Protein AF-0000000066528438 (afdb_homodimer)

InterPro domains:
  IPR007138 Antibiotic biosynthesis monooxygenase domain [PF03992] (1-74)
  IPR007138 Antibiotic biosynthesis monooxygenase domain [PS51725] (2-91)
  IPR011008 Dimeric alpha-beta barrel [SSF54909] (1-89)
  IPR050744 AI-2 Signaling Cycle Isomerase LsrG [PTHR33336] (1-90)

Foldseek 3Di:
DKKKKKKFQFDPPCLVQQCVLVVQLQVCLCVPQPFKPHWDKDADPPDRRIIMIITGGNDPVSVVVSCVDPSNVVSCVRNVVGTPDMDMDMDDDPDDDDDD/DKKKKKKFQFDPPCLVQQCVLVVQLQVCLCVPQPFKPHWDKDADPPDRRIIMIITGGNDPVSVVVSCVDPSNVVSCVRNVVGTPDMDMDMDDDPDDDDDD

Sequence (200 aa):
MYCIFIKARLRPGCAEAFIDAIQVNAAASVSTEPGCLVFDVSRDRQDPDLVYLYEVYRDDAAYEAHTRTAHFRDSRPLVEPLILEQEVFESDALALNPLRMYCIFIKARLRPGCAEAFIDAIQVNAAASVSTEPGCLVFDVSRDRQDPDLVYLYEVYRDDAAYEAHTRTAHFRDSRPLVEPLILEQEVFESDALALNPLR

Secondary structure (DSSP, 8-state):
-EEEEEEEEEPTT-HHHHHHHHHHHHHHHHHH-TTEEEEEEEEESS-TTEEEEEEEESSHHHHHHHTTSHHHHHHHHHHGGGEEEEEEEEEEEEE--B--/-EEEEEEEEEPTT-HHHHHHHHHHHHHHHHHH-TTEEEEEEEEESS-TTEEEEEEEESSHHHHHHHTTSHHHHHHHHHHGGGEEEEEEEEEEEEE--B--

Radius of gyration: 16.61 Å; Cα contacts (8 Å, |Δi|>4): 435; chains: 2; bounding box: 32×43×37 Å

pLDDT: mean 98.19, std 3.37, range [66.25, 99.0]

Nearest PDB structures (foldseek):
  1x7v-assembly3_C  TM=9.241E-01  e=7.174E-10  Pseudomonas aeruginosa
  8ecp-assembly1_B  TM=9.109E-01  e=1.010E-08  Pseudomonas aeruginosa
  8ecx-assembly1_B  TM=9.105E-01  e=1.152E-08  Pseudomonas aeruginosa
  3f44-assembly1_A  TM=9.663E-01  e=2.721E-08  Lactobacillus acidophilus NCFM
  3kkf-assembly1_A  TM=9.203E-01  e=1.713E-08  Bacteroides thetaiotaomicron

Structure (mmCIF, N/CA/C/O backbone):
data_AF-0000000066528438-model_v1
#
loop_
_entity.id
_entity.type
_entity.pdbx_description
1 polymer 'ABM domain-containing protein'
#
loop_
_atom_site.group_PDB
_atom_site.id
_atom_site.type_symbol
_atom_site.label_atom_id
_atom_site.label_alt_id
_atom_site.label_comp_id
_atom_site.label_asym_id
_atom_site.label_entity_id
_atom_site.label_seq_id
_atom_site.pdbx_PDB_ins_code
_atom_site.Cartn_x
_atom_site.Cartn_y
_atom_site.Cartn_z
_atom_site.occupancy
_atom_site.B_iso_or_equiv
_atom_site.auth_seq_id
_atom_site.auth_comp_id
_atom_site.auth_asym_id
_atom_site.auth_atom_id
_atom_site.pdbx_PDB_model_num
ATOM 1 N N . MET A 1 1 ? 8.445 5.602 -9.984 1 97.94 1 MET A N 1
ATOM 2 C CA . MET A 1 1 ? 8.266 4.184 -9.672 1 97.94 1 MET A CA 1
ATOM 3 C C . MET A 1 1 ? 6.805 3.781 -9.805 1 97.94 1 MET A C 1
ATOM 5 O O . MET A 1 1 ? 5.91 4.617 -9.664 1 97.94 1 MET A O 1
ATOM 9 N N . TYR A 1 2 ? 6.594 2.572 -10.172 1 98.88 2 TYR A N 1
ATOM 10 C CA . TYR A 1 2 ? 5.266 2.023 -10.422 1 98.88 2 TYR A CA 1
ATOM 11 C C . TYR A 1 2 ? 4.734 1.302 -9.188 1 98.88 2 TYR A C 1
ATOM 13 O O . TYR A 1 2 ? 5.32 0.315 -8.742 1 98.88 2 TYR A O 1
ATOM 21 N N . CYS A 1 3 ? 3.619 1.813 -8.586 1 98.88 3 CYS A N 1
ATOM 22 C CA . CYS A 1 3 ? 3.004 1.238 -7.395 1 98.88 3 CYS A CA 1
ATOM 23 C C . CYS A 1 3 ? 1.665 0.591 -7.73 1 98.88 3 CYS A C 1
ATOM 25 O O . CYS A 1 3 ? 0.883 1.141 -8.508 1 98.88 3 CYS A O 1
ATOM 27 N N . ILE A 1 4 ? 1.422 -0.596 -7.129 1 98.88 4 ILE A N 1
ATOM 28 C CA . ILE A 1 4 ? 0.167 -1.314 -7.32 1 98.88 4 ILE A CA 1
ATOM 29 C C . ILE A 1 4 ? -0.427 -1.684 -5.961 1 98.88 4 ILE A C 1
ATOM 31 O O . ILE A 1 4 ? 0.283 -2.17 -5.078 1 98.88 4 ILE A O 1
ATOM 35 N N . PHE A 1 5 ? -1.671 -1.364 -5.754 1 98.94 5 PHE A N 1
ATOM 36 C CA . PHE A 1 5 ? -2.459 -1.899 -4.648 1 98.94 5 PHE A CA 1
ATOM 37 C C . PHE A 1 5 ? -3.574 -2.799 -5.168 1 98.94 5 PHE A C 1
ATOM 39 O O . PHE A 1 5 ? -4.309 -2.424 -6.086 1 98.94 5 PHE A O 1
ATOM 46 N N . ILE A 1 6 ? -3.67 -4.02 -4.652 1 98.94 6 ILE A N 1
ATOM 47 C CA . ILE A 1 6 ? -4.688 -4.984 -5.047 1 98.94 6 ILE A CA 1
ATOM 48 C C . ILE A 1 6 ? -5.578 -5.312 -3.85 1 98.94 6 ILE A C 1
ATOM 50 O O . ILE A 1 6 ? -5.082 -5.617 -2.764 1 98.94 6 ILE A O 1
ATOM 54 N N . LYS A 1 7 ? -6.809 -5.164 -4.035 1 98.94 7 LYS A N 1
ATOM 55 C CA . LYS A 1 7 ? -7.832 -5.645 -3.113 1 98.94 7 LYS A CA 1
ATOM 56 C C . LYS A 1 7 ? -8.5 -6.906 -3.648 1 98.94 7 LYS A C 1
ATOM 58 O O . LYS A 1 7 ? -9.227 -6.859 -4.645 1 98.94 7 LYS A O 1
ATOM 63 N N . ALA A 1 8 ? -8.258 -8.008 -3.004 1 98.94 8 ALA A N 1
ATOM 64 C CA . ALA A 1 8 ? -8.789 -9.297 -3.465 1 98.94 8 ALA A C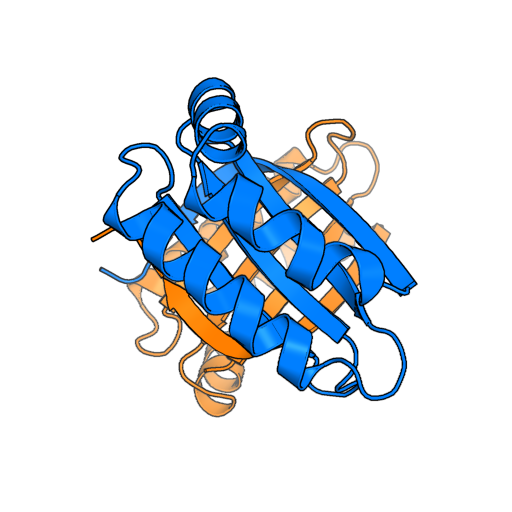A 1
ATOM 65 C C . ALA A 1 8 ? -9.828 -9.836 -2.496 1 98.94 8 ALA A C 1
ATOM 67 O O . ALA A 1 8 ? -9.523 -10.133 -1.34 1 98.94 8 ALA A O 1
ATOM 68 N N . ARG A 1 9 ? -11.047 -9.914 -2.959 1 98.88 9 ARG A N 1
ATOM 69 C CA . ARG A 1 9 ? -12.078 -10.641 -2.23 1 98.88 9 ARG A CA 1
ATOM 70 C C . ARG A 1 9 ? -12.039 -12.125 -2.57 1 98.88 9 ARG A C 1
ATOM 72 O O . ARG A 1 9 ? -12.211 -12.508 -3.73 1 98.88 9 ARG A O 1
ATOM 79 N N . LEU A 1 10 ? -11.883 -12.922 -1.573 1 98.94 10 LEU A N 1
ATOM 80 C CA . LEU A 1 10 ? -11.688 -14.352 -1.778 1 98.94 10 LEU A CA 1
ATOM 81 C C . LEU A 1 10 ? -12.992 -15.109 -1.6 1 98.94 10 LEU A C 1
ATOM 83 O O . LEU A 1 10 ? -13.906 -14.633 -0.917 1 98.94 10 LEU A O 1
ATOM 87 N N . ARG A 1 11 ? -13.062 -16.234 -2.291 1 98.69 11 ARG A N 1
ATOM 88 C CA . ARG A 1 11 ? -14.188 -17.141 -2.084 1 98.69 11 ARG A CA 1
ATOM 89 C C . ARG A 1 11 ? -14.25 -17.609 -0.637 1 98.69 11 ARG A C 1
ATOM 91 O O . ARG A 1 11 ? -13.211 -17.797 0.005 1 98.69 11 ARG A O 1
ATOM 98 N N . PRO A 1 12 ? -15.523 -17.797 -0.192 1 97.5 12 PRO A N 1
ATOM 99 C CA . PRO A 1 12 ? -15.641 -18.281 1.186 1 97.5 12 PRO A CA 1
ATOM 100 C C . PRO A 1 12 ? -14.797 -19.531 1.443 1 97.5 12 PRO A C 1
ATOM 102 O O . PRO A 1 12 ? -14.828 -20.469 0.645 1 97.5 12 PRO A O 1
ATOM 105 N N . GLY A 1 13 ? -13.961 -19.469 2.516 1 97.38 13 GLY A N 1
ATOM 106 C CA . GLY A 1 13 ? -13.18 -20.625 2.932 1 97.38 13 GLY A CA 1
ATOM 107 C C . GLY A 1 13 ? -11.844 -20.734 2.221 1 97.38 13 GLY A C 1
ATOM 108 O O . GLY A 1 13 ? -11.055 -21.641 2.496 1 97.38 13 GLY A O 1
ATOM 109 N N . CYS A 1 14 ? -11.445 -19.75 1.406 1 98.44 14 CYS A N 1
ATOM 110 C CA . CYS A 1 14 ? -10.289 -19.906 0.535 1 98.44 14 CYS A CA 1
ATOM 111 C C . CYS A 1 14 ? -9.164 -18.969 0.959 1 98.44 14 CYS A C 1
ATOM 113 O O . CYS A 1 14 ? -8.086 -18.984 0.36 1 98.44 14 CYS A O 1
ATOM 115 N N . ALA A 1 15 ? -9.391 -18.234 1.989 1 98.44 15 ALA A N 1
ATOM 116 C CA . ALA A 1 15 ? -8.445 -17.188 2.346 1 98.44 15 ALA A CA 1
ATOM 117 C C . ALA A 1 15 ? -7.07 -17.766 2.68 1 98.44 15 ALA A C 1
ATOM 119 O O . ALA A 1 15 ? -6.051 -17.281 2.188 1 98.44 15 ALA A O 1
ATOM 120 N N . GLU A 1 16 ? -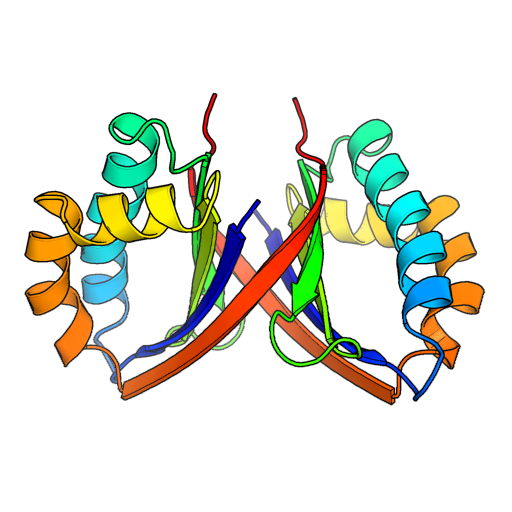7.016 -18.797 3.498 1 98.69 16 GLU A N 1
ATOM 121 C CA . GLU A 1 16 ? -5.734 -19.344 3.938 1 98.69 16 GLU A CA 1
ATOM 122 C C . GLU A 1 16 ? -4.945 -19.922 2.76 1 98.69 16 GLU A C 1
ATOM 124 O O . GLU A 1 16 ? -3.73 -19.734 2.68 1 98.69 16 GLU A O 1
ATOM 129 N N . ALA A 1 17 ? -5.602 -20.609 1.896 1 98.81 17 ALA A N 1
ATOM 130 C CA . ALA A 1 17 ? -4.945 -21.156 0.707 1 98.81 17 ALA A CA 1
ATOM 131 C C . ALA A 1 17 ? -4.375 -20.031 -0.16 1 98.81 17 ALA A C 1
ATOM 133 O O . ALA A 1 17 ? -3.262 -20.141 -0.678 1 98.81 17 ALA A O 1
ATOM 134 N N . PHE A 1 18 ? -5.141 -18.984 -0.342 1 98.94 18 PHE A N 1
ATOM 135 C CA . PHE A 1 18 ? -4.672 -17.828 -1.1 1 98.94 18 PHE A CA 1
ATOM 136 C C . PHE A 1 18 ? -3.42 -17.234 -0.465 1 98.94 18 PHE A C 1
ATOM 138 O O . PHE A 1 18 ? -2.418 -17.016 -1.147 1 98.94 18 PHE A O 1
ATOM 145 N N . ILE A 1 19 ? -3.488 -17 0.85 1 98.88 19 ILE A N 1
ATOM 146 C CA . ILE A 1 19 ? -2.416 -16.344 1.592 1 98.88 19 ILE A CA 1
ATOM 147 C C . ILE A 1 19 ? -1.142 -17.188 1.499 1 98.88 19 ILE A C 1
ATOM 149 O O . ILE A 1 19 ? -0.061 -16.656 1.232 1 98.88 19 ILE A O 1
ATOM 153 N N . ASP A 1 20 ? -1.273 -18.469 1.656 1 98.81 20 ASP A N 1
ATOM 154 C CA . ASP A 1 20 ? -0.12 -19.359 1.578 1 98.81 20 ASP A CA 1
ATOM 155 C C . ASP A 1 20 ? 0.554 -19.266 0.211 1 98.81 20 ASP A C 1
ATOM 157 O O . ASP A 1 20 ? 1.778 -19.156 0.123 1 98.81 20 ASP A O 1
ATOM 161 N N . ALA A 1 21 ? -0.224 -19.266 -0.784 1 98.81 21 ALA A N 1
ATOM 162 C CA . ALA A 1 21 ? 0.297 -19.266 -2.148 1 98.81 21 ALA A CA 1
ATOM 163 C C . ALA A 1 21 ? 0.91 -17.922 -2.498 1 98.81 21 ALA A C 1
ATOM 165 O O . ALA A 1 21 ? 2.006 -17.844 -3.061 1 98.81 21 ALA A O 1
ATOM 166 N N . ILE A 1 22 ? 0.263 -16.844 -2.17 1 98.88 22 ILE A N 1
ATOM 167 C CA . ILE A 1 22 ? 0.691 -15.523 -2.631 1 98.88 22 ILE A CA 1
ATOM 168 C C . ILE A 1 22 ? 1.953 -15.094 -1.884 1 98.88 22 ILE A C 1
ATOM 170 O O . ILE A 1 22 ? 2.785 -14.359 -2.424 1 98.88 22 ILE A O 1
ATOM 174 N N . GLN A 1 23 ? 2.074 -15.555 -0.624 1 98.88 23 GLN A N 1
ATOM 175 C CA . GLN A 1 23 ? 3.252 -15.18 0.15 1 98.88 23 GLN A CA 1
ATOM 176 C C . GLN A 1 23 ? 4.52 -15.773 -0.454 1 98.88 23 GLN A C 1
ATOM 178 O O . GLN A 1 23 ? 5.598 -15.18 -0.359 1 98.88 23 GLN A O 1
ATOM 183 N N . VAL A 1 24 ? 4.438 -16.906 -1.09 1 98.75 24 VAL A N 1
ATOM 184 C CA . VAL A 1 24 ? 5.574 -17.5 -1.788 1 98.75 24 VAL A CA 1
ATOM 185 C C . VAL A 1 24 ? 5.988 -16.609 -2.953 1 98.75 24 VAL A C 1
ATOM 187 O O . VAL A 1 24 ? 7.172 -16.312 -3.121 1 98.75 24 VAL A O 1
ATOM 190 N N . ASN A 1 25 ? 5.016 -16.219 -3.73 1 98.81 25 ASN A N 1
ATOM 191 C CA . ASN A 1 25 ? 5.266 -15.289 -4.832 1 98.81 25 ASN A CA 1
ATOM 192 C C . ASN A 1 25 ? 5.859 -13.977 -4.34 1 98.81 25 ASN A C 1
ATOM 194 O O . ASN A 1 25 ? 6.832 -13.477 -4.906 1 98.81 25 ASN A O 1
ATOM 198 N N . ALA A 1 26 ? 5.258 -13.422 -3.312 1 98.88 26 ALA A N 1
ATOM 199 C CA . ALA A 1 26 ? 5.676 -12.141 -2.764 1 98.88 26 ALA A CA 1
ATOM 200 C C . ALA A 1 26 ? 7.137 -12.18 -2.328 1 98.88 26 ALA A C 1
ATOM 202 O O . ALA A 1 26 ? 7.926 -11.312 -2.705 1 98.88 26 ALA A O 1
ATOM 203 N N . ALA A 1 27 ? 7.496 -13.195 -1.55 1 98.62 27 ALA A N 1
ATOM 204 C CA . ALA A 1 27 ? 8.859 -13.32 -1.041 1 98.62 27 ALA A CA 1
ATOM 205 C C . ALA A 1 27 ? 9.859 -13.508 -2.182 1 98.62 27 ALA A C 1
ATOM 207 O O . ALA A 1 27 ? 10.914 -12.875 -2.201 1 98.62 27 ALA A O 1
ATOM 208 N N . ALA A 1 28 ? 9.539 -14.336 -3.135 1 98.75 28 ALA A N 1
ATOM 209 C CA . ALA A 1 28 ? 10.422 -14.594 -4.27 1 98.75 28 ALA A CA 1
ATOM 210 C C . ALA A 1 28 ? 10.609 -13.344 -5.117 1 98.75 28 ALA A C 1
ATOM 212 O O . ALA A 1 28 ? 11.703 -13.094 -5.629 1 98.75 28 ALA A O 1
ATOM 213 N N . SER A 1 29 ? 9.523 -12.57 -5.324 1 98.88 29 SER A N 1
ATOM 214 C CA . SER A 1 29 ? 9.57 -11.367 -6.156 1 98.88 29 SER A CA 1
ATOM 215 C C . SER A 1 29 ? 10.633 -10.391 -5.656 1 98.88 29 SER A C 1
ATOM 217 O O . SER A 1 29 ? 11.461 -9.922 -6.434 1 98.88 29 SER A O 1
ATOM 219 N N . VAL A 1 30 ? 10.664 -10.148 -4.402 1 98.69 30 VAL A N 1
ATOM 220 C CA . VAL A 1 30 ? 11.586 -9.148 -3.855 1 98.69 30 VAL A CA 1
ATOM 221 C C . VAL A 1 30 ? 12.984 -9.742 -3.748 1 98.69 30 VAL A C 1
ATOM 223 O O . VAL A 1 30 ? 13.984 -9.047 -3.953 1 98.69 30 VAL A O 1
ATOM 226 N N . SER A 1 31 ? 13.039 -11 -3.455 1 98.19 31 SER A N 1
ATOM 227 C CA . SER A 1 31 ? 14.352 -11.594 -3.205 1 98.19 31 SER A CA 1
ATOM 228 C C . SER A 1 31 ? 15.086 -11.875 -4.508 1 98.19 31 SER A C 1
ATOM 230 O O . SER A 1 31 ? 16.312 -11.922 -4.535 1 98.19 31 SER A O 1
ATOM 232 N N . THR A 1 32 ? 14.375 -12 -5.621 1 98.25 32 THR A N 1
ATOM 233 C CA . THR A 1 32 ? 15.055 -12.484 -6.816 1 98.25 32 THR A CA 1
ATOM 234 C C . THR A 1 32 ? 14.93 -11.477 -7.957 1 98.25 32 THR A C 1
ATOM 236 O O . THR A 1 32 ? 15.648 -11.57 -8.953 1 98.25 32 THR A O 1
ATOM 239 N N . GLU A 1 33 ? 14.023 -10.57 -7.887 1 98.56 33 GLU A N 1
ATOM 240 C CA . GLU A 1 33 ? 13.781 -9.578 -8.938 1 98.56 33 GLU A CA 1
ATOM 241 C C . GLU A 1 33 ? 14.367 -8.219 -8.555 1 98.56 33 GLU A C 1
ATOM 243 O O . GLU A 1 33 ? 13.789 -7.496 -7.742 1 98.56 33 GLU A O 1
ATOM 248 N N . PRO A 1 34 ? 15.375 -7.789 -9.281 1 97.38 34 PRO A N 1
ATOM 249 C CA . PRO A 1 34 ? 15.977 -6.512 -8.898 1 97.38 34 PRO A CA 1
ATOM 250 C C . PRO A 1 34 ? 15.008 -5.34 -9.031 1 97.38 34 PRO A C 1
ATOM 252 O O . PRO A 1 34 ? 15.172 -4.312 -8.367 1 97.38 34 PRO A O 1
ATOM 255 N N . GLY A 1 35 ? 13.945 -5.473 -9.852 1 98.44 35 GLY A N 1
ATOM 256 C CA . GLY A 1 35 ? 13.031 -4.375 -10.117 1 98.44 35 GLY A CA 1
ATOM 257 C C . GLY A 1 35 ? 11.812 -4.379 -9.219 1 98.44 35 GLY A C 1
ATOM 258 O O . GLY A 1 35 ? 10.984 -3.463 -9.273 1 98.44 35 GLY A O 1
ATOM 259 N N . CYS A 1 36 ? 11.586 -5.43 -8.438 1 98.81 36 CYS A N 1
ATOM 260 C CA . CYS A 1 36 ? 10.516 -5.449 -7.441 1 98.81 36 CYS A CA 1
ATOM 261 C C . CYS A 1 36 ? 11.031 -4.973 -6.09 1 98.81 36 CYS A C 1
ATOM 263 O O . CYS A 1 36 ? 11.789 -5.68 -5.426 1 98.81 36 CYS A O 1
ATOM 265 N N . LEU A 1 37 ? 10.562 -3.877 -5.598 1 98.56 37 LEU A N 1
ATOM 266 C CA . LEU A 1 37 ? 11.125 -3.205 -4.43 1 98.56 37 LEU A CA 1
ATOM 267 C C . LEU A 1 37 ? 10.328 -3.533 -3.174 1 98.56 37 LEU A C 1
ATOM 269 O O . LEU A 1 37 ? 10.875 -3.531 -2.068 1 98.56 37 LEU A O 1
ATOM 273 N N . VAL A 1 38 ? 9.086 -3.707 -3.391 1 98.81 38 VAL A N 1
ATOM 274 C CA . VAL A 1 38 ? 8.188 -4.031 -2.283 1 98.81 38 VAL A CA 1
ATOM 275 C C . VAL A 1 38 ? 7.113 -5.004 -2.758 1 98.81 38 VAL A C 1
ATOM 277 O O . VAL A 1 38 ? 6.578 -4.859 -3.859 1 98.81 38 VAL A O 1
ATOM 280 N N . PHE A 1 39 ? 6.742 -5.977 -1.957 1 98.94 39 PHE A N 1
ATOM 281 C CA . PHE A 1 39 ? 5.578 -6.836 -2.127 1 98.94 39 PHE A CA 1
ATOM 282 C C . PHE A 1 39 ? 5.012 -7.254 -0.775 1 98.94 39 PHE A C 1
ATOM 284 O O . PHE A 1 39 ? 5.406 -8.281 -0.22 1 98.94 39 PHE A O 1
ATOM 291 N N . ASP A 1 40 ? 4.09 -6.496 -0.286 1 98.94 40 ASP A N 1
ATOM 292 C CA . ASP A 1 40 ? 3.508 -6.707 1.035 1 98.94 40 ASP A CA 1
ATOM 293 C C . ASP A 1 40 ? 2.156 -7.41 0.933 1 98.94 40 ASP A C 1
ATOM 295 O O . ASP A 1 40 ? 1.414 -7.199 -0.03 1 98.94 40 ASP A O 1
ATOM 299 N N . VAL A 1 41 ? 1.833 -8.242 1.888 1 98.94 41 VAL A N 1
ATOM 300 C CA . VAL A 1 41 ? 0.574 -8.969 2.006 1 98.94 41 VAL A CA 1
ATOM 301 C C . VAL A 1 41 ? -0.08 -8.656 3.35 1 98.94 41 VAL A C 1
ATOM 303 O O . VAL A 1 41 ? 0.562 -8.75 4.398 1 98.94 41 VAL A O 1
ATOM 306 N N . SER A 1 42 ? -1.271 -8.258 3.297 1 98.94 42 SER A N 1
ATOM 307 C CA . SER A 1 42 ? -2.002 -7.969 4.527 1 98.94 42 SER A CA 1
ATOM 308 C C . SER A 1 42 ? -3.451 -8.438 4.43 1 98.94 42 SER A C 1
ATOM 310 O O . SER A 1 42 ? -3.943 -8.727 3.338 1 98.94 42 SER A O 1
ATOM 312 N N . ARG A 1 43 ? -4.051 -8.602 5.57 1 98.94 43 ARG A N 1
ATOM 313 C CA . ARG A 1 43 ? -5.434 -9.062 5.641 1 98.94 43 ARG A CA 1
ATOM 314 C C . ARG A 1 43 ? -6.324 -8.016 6.309 1 98.94 43 ARG A C 1
ATOM 316 O O . ARG A 1 43 ? -5.941 -7.422 7.316 1 98.94 43 ARG A O 1
ATOM 323 N N . ASP A 1 44 ? -7.504 -7.777 5.719 1 98.94 44 ASP A N 1
ATOM 324 C CA . ASP A 1 44 ? -8.461 -6.805 6.238 1 98.94 44 ASP A CA 1
ATOM 325 C C . ASP A 1 44 ? -8.797 -7.09 7.699 1 98.94 44 ASP A C 1
ATOM 327 O O . ASP A 1 44 ? -8.977 -8.25 8.086 1 98.94 44 ASP A O 1
ATOM 331 N N . ARG A 1 45 ? -8.938 -6.02 8.398 1 98.56 45 ARG A N 1
ATOM 332 C CA . ARG A 1 45 ? -9.141 -6.164 9.836 1 98.56 45 ARG A CA 1
ATOM 333 C C . ARG A 1 45 ? -10.562 -6.617 10.148 1 98.56 45 ARG A C 1
ATOM 335 O O . ARG A 1 45 ? -10.812 -7.195 11.211 1 98.56 45 ARG A O 1
ATOM 342 N N . GLN A 1 46 ? -11.438 -6.41 9.305 1 98.06 46 GLN A N 1
ATOM 343 C CA . GLN A 1 46 ? -12.844 -6.656 9.617 1 98.06 46 GLN A CA 1
ATOM 344 C C . GLN A 1 46 ? -13.398 -7.816 8.789 1 98.06 46 GLN A C 1
ATOM 346 O O . GLN A 1 46 ? -14.43 -8.391 9.133 1 98.06 46 GLN A O 1
ATOM 351 N N . ASP A 1 47 ? -12.805 -8.094 7.68 1 98.25 47 ASP A N 1
ATOM 352 C CA . ASP A 1 47 ? -13.273 -9.133 6.762 1 98.25 47 ASP A CA 1
ATOM 353 C C . ASP A 1 47 ? -12.141 -10.094 6.406 1 98.25 47 ASP A C 1
ATOM 355 O O . ASP A 1 47 ? -11.297 -9.781 5.566 1 98.25 47 ASP A O 1
ATOM 359 N N . PRO A 1 48 ? -12.172 -11.266 6.969 1 97 48 PRO A N 1
ATOM 360 C CA . PRO A 1 48 ? -11.055 -12.195 6.773 1 97 48 PRO A CA 1
ATOM 361 C C . PRO A 1 48 ? -10.938 -12.68 5.332 1 97 48 PRO A C 1
ATOM 363 O O . PRO A 1 48 ? -9.93 -13.289 4.965 1 97 48 PRO A O 1
ATOM 366 N N . ASP A 1 49 ? -11.969 -12.406 4.531 1 98.25 49 ASP A N 1
ATOM 367 C CA . ASP A 1 49 ? -11.93 -12.852 3.143 1 98.25 49 ASP A CA 1
ATOM 368 C C . ASP A 1 49 ? -11.438 -11.742 2.219 1 98.25 49 ASP A C 1
ATOM 370 O O . ASP A 1 49 ? -11.469 -11.883 0.995 1 98.25 49 ASP A O 1
ATOM 374 N N . LEU A 1 50 ? -11.008 -10.656 2.754 1 98.81 50 LEU A N 1
ATOM 375 C CA . LEU A 1 50 ? -10.352 -9.586 2.006 1 98.81 50 LEU A CA 1
ATOM 376 C C . LEU A 1 50 ? -8.852 -9.555 2.299 1 98.81 50 LEU A C 1
ATOM 378 O O . LEU A 1 50 ? -8.445 -9.422 3.455 1 98.81 50 LEU A O 1
ATOM 382 N N . VAL A 1 51 ? -8.047 -9.742 1.26 1 98.94 51 VAL A N 1
ATOM 383 C CA . VAL A 1 51 ? -6.594 -9.688 1.323 1 98.94 51 VAL A CA 1
ATOM 384 C C . VAL A 1 51 ? -6.074 -8.57 0.418 1 98.94 51 VAL A C 1
ATOM 386 O O . VAL A 1 51 ? -6.602 -8.359 -0.676 1 98.94 51 VAL A O 1
ATOM 389 N N . TYR A 1 52 ? -5.102 -7.887 0.904 1 98.94 52 TYR A N 1
ATOM 390 C CA . TYR A 1 52 ? -4.52 -6.77 0.17 1 98.94 52 TYR A CA 1
ATOM 391 C C . TYR A 1 52 ? -3.066 -7.047 -0.189 1 98.94 52 TYR A C 1
ATOM 393 O O . TYR A 1 52 ? -2.332 -7.648 0.598 1 98.94 52 TYR A O 1
ATOM 401 N N . LEU A 1 53 ? -2.662 -6.621 -1.324 1 99 53 LEU A N 1
ATOM 402 C CA . LEU A 1 53 ? -1.272 -6.605 -1.765 1 99 53 LEU A CA 1
ATOM 403 C C . LEU A 1 53 ? -0.818 -5.184 -2.076 1 99 53 LEU A C 1
ATOM 405 O O . LEU A 1 53 ? -1.56 -4.41 -2.688 1 99 53 LEU A O 1
ATOM 409 N N . TYR A 1 54 ? 0.305 -4.762 -1.646 1 98.94 54 TYR A N 1
ATOM 410 C CA . TYR A 1 54 ? 0.973 -3.525 -2.037 1 98.94 54 TYR A CA 1
ATOM 411 C C . TYR A 1 54 ? 2.336 -3.814 -2.654 1 98.94 54 TYR A C 1
ATOM 413 O O . TYR A 1 54 ? 3.182 -4.461 -2.033 1 98.94 54 TYR A O 1
ATOM 421 N N . GLU A 1 55 ? 2.543 -3.398 -3.838 1 98.94 55 GLU A N 1
ATOM 422 C CA . GLU A 1 55 ? 3.732 -3.697 -4.629 1 98.94 55 GLU A CA 1
ATOM 423 C C . GLU A 1 55 ? 4.336 -2.426 -5.219 1 98.94 55 GLU A C 1
ATOM 425 O O . GLU A 1 55 ? 3.611 -1.536 -5.668 1 98.94 55 GLU A O 1
ATOM 430 N N . VAL A 1 56 ? 5.664 -2.334 -5.215 1 98.94 56 VAL A N 1
ATOM 431 C CA . VAL A 1 56 ? 6.395 -1.239 -5.848 1 98.94 56 VAL A CA 1
ATOM 432 C C . VAL A 1 56 ? 7.441 -1.802 -6.805 1 98.94 56 VAL A C 1
ATOM 434 O O . VAL A 1 56 ? 8.289 -2.609 -6.41 1 98.94 56 VAL A O 1
ATOM 437 N N . TYR A 1 57 ? 7.352 -1.369 -7.996 1 98.94 57 TYR A N 1
ATOM 438 C CA . TYR A 1 57 ? 8.32 -1.717 -9.031 1 98.94 57 TYR A CA 1
ATOM 439 C C . TYR A 1 57 ? 9.102 -0.489 -9.484 1 98.94 57 TYR A C 1
ATOM 441 O O . TYR A 1 57 ? 8.555 0.618 -9.531 1 98.94 57 TYR A O 1
ATOM 449 N N . ARG A 1 58 ? 10.289 -0.763 -9.883 1 98.62 58 ARG A N 1
ATOM 450 C CA . ARG A 1 58 ? 11.164 0.313 -10.32 1 98.62 58 ARG A CA 1
ATOM 451 C C . ARG A 1 58 ? 10.547 1.088 -11.484 1 98.62 58 ARG A C 1
ATOM 453 O O . ARG A 1 58 ? 10.727 2.305 -11.586 1 98.62 58 ARG A O 1
ATOM 460 N N . ASP A 1 59 ? 9.977 0.439 -12.375 1 98.62 59 ASP A N 1
ATOM 461 C CA . ASP A 1 59 ? 9.305 1.003 -13.539 1 98.62 59 ASP A CA 1
ATOM 462 C C . ASP A 1 59 ? 8.367 -0.02 -14.172 1 98.62 59 ASP A C 1
ATOM 464 O O . ASP A 1 59 ? 8.164 -1.108 -13.633 1 98.62 59 ASP A O 1
ATOM 468 N N . ASP A 1 60 ? 7.707 0.393 -15.289 1 98.5 60 ASP A N 1
ATOM 469 C CA . ASP A 1 60 ? 6.785 -0.488 -16 1 98.5 60 ASP A CA 1
ATOM 470 C C . ASP A 1 60 ? 7.492 -1.749 -16.484 1 98.5 60 ASP A C 1
ATOM 472 O O . ASP A 1 60 ? 6.922 -2.84 -16.453 1 98.5 60 ASP A O 1
ATOM 476 N N . ALA A 1 61 ? 8.695 -1.605 -16.938 1 98.75 61 ALA A N 1
ATOM 477 C CA . ALA A 1 61 ? 9.461 -2.742 -17.438 1 98.75 61 ALA A CA 1
ATOM 478 C C . ALA A 1 61 ? 9.711 -3.768 -16.344 1 98.75 6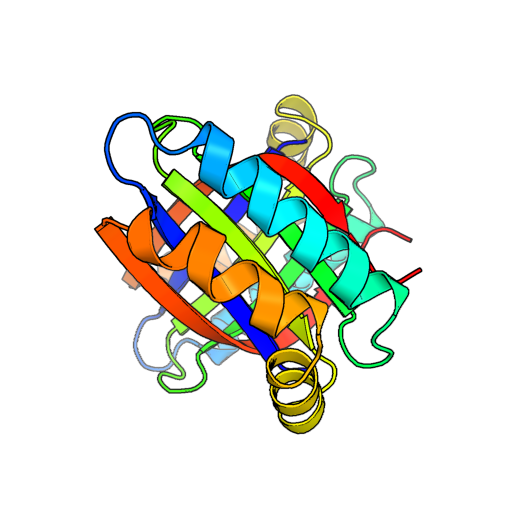1 ALA A C 1
ATOM 480 O O . ALA A 1 61 ? 9.695 -4.977 -16.594 1 98.75 61 ALA A O 1
ATOM 481 N N . ALA A 1 62 ? 9.969 -3.338 -15.148 1 98.81 62 ALA A N 1
ATOM 482 C CA . ALA A 1 62 ? 10.172 -4.227 -14.008 1 98.81 62 ALA A CA 1
ATOM 483 C C . ALA A 1 62 ? 8.914 -5.035 -13.703 1 98.81 62 ALA A C 1
ATOM 485 O O . ALA A 1 62 ? 8.992 -6.223 -13.383 1 98.81 62 ALA A O 1
ATOM 486 N N . TYR A 1 63 ? 7.785 -4.406 -13.789 1 98.69 63 TYR A N 1
ATOM 487 C CA . TYR A 1 63 ? 6.531 -5.125 -13.586 1 98.69 63 TYR A CA 1
ATOM 488 C C . TYR A 1 63 ? 6.328 -6.18 -14.672 1 98.69 63 TYR A C 1
ATOM 490 O O . TYR A 1 63 ? 5.895 -7.297 -14.383 1 98.69 63 TYR A O 1
ATOM 498 N N . GLU A 1 64 ? 6.574 -5.773 -15.883 1 98.56 64 GLU A N 1
ATOM 499 C CA . GLU A 1 64 ? 6.469 -6.742 -16.969 1 98.56 64 GLU A CA 1
ATOM 500 C C . GLU A 1 64 ? 7.383 -7.941 -16.734 1 98.56 64 GLU A C 1
ATOM 502 O O . GLU A 1 64 ? 6.98 -9.086 -16.953 1 98.56 64 GLU A O 1
ATOM 507 N N . ALA A 1 65 ? 8.594 -7.711 -16.312 1 98.75 65 ALA A N 1
ATOM 508 C CA . ALA A 1 65 ? 9.531 -8.789 -15.992 1 98.75 65 ALA A CA 1
ATOM 509 C C . ALA A 1 65 ? 8.977 -9.68 -14.891 1 98.75 65 ALA A C 1
ATOM 511 O O . ALA A 1 65 ? 9.117 -10.906 -14.945 1 98.75 65 ALA A O 1
ATOM 512 N N . HIS A 1 66 ? 8.398 -9.086 -13.867 1 98.81 66 HIS A N 1
ATOM 513 C CA . HIS A 1 66 ? 7.77 -9.812 -12.773 1 98.81 66 HIS A CA 1
ATOM 514 C C . HIS A 1 66 ? 6.762 -10.836 -13.289 1 98.81 66 HIS A C 1
ATOM 516 O O . HIS A 1 66 ? 6.742 -11.984 -12.844 1 98.81 66 HIS A O 1
ATOM 522 N N . THR A 1 67 ? 5.902 -10.461 -14.258 1 98.38 67 THR A N 1
ATOM 523 C CA . THR A 1 67 ? 4.824 -11.32 -14.742 1 98.38 67 THR A CA 1
ATOM 524 C C . THR A 1 67 ? 5.379 -12.469 -15.57 1 98.38 67 THR A C 1
ATOM 526 O O . THR A 1 67 ? 4.656 -13.414 -15.898 1 98.38 67 THR A O 1
ATOM 529 N N . ARG A 1 68 ? 6.68 -12.414 -15.82 1 98.31 68 ARG A N 1
ATOM 530 C CA . ARG A 1 68 ? 7.305 -13.445 -16.641 1 98.31 68 ARG A CA 1
ATOM 531 C C . ARG A 1 68 ? 8.117 -14.414 -15.789 1 98.31 68 ARG A C 1
ATOM 533 O O . ARG A 1 68 ? 8.641 -15.406 -16.297 1 98.31 68 ARG A O 1
ATOM 540 N N . THR A 1 69 ? 8.211 -14.203 -14.594 1 98.75 69 THR A N 1
ATOM 541 C CA . THR A 1 69 ? 9 -15.047 -13.711 1 98.75 69 THR A CA 1
ATOM 542 C C . THR A 1 69 ? 8.289 -16.375 -13.445 1 98.75 69 THR A C 1
ATOM 544 O O . THR A 1 69 ? 7.07 -16.469 -13.602 1 98.75 69 THR A O 1
ATOM 547 N N . ALA A 1 70 ? 9.039 -17.391 -13 1 98.56 70 ALA A N 1
ATOM 548 C CA . ALA A 1 70 ? 8.492 -18.703 -12.656 1 98.56 70 ALA A CA 1
ATOM 549 C C . ALA A 1 70 ? 7.551 -18.609 -11.461 1 98.56 70 ALA A C 1
ATOM 551 O O . ALA A 1 70 ? 6.48 -19.219 -11.453 1 98.56 70 ALA A O 1
ATOM 552 N N . HIS A 1 71 ? 7.984 -17.859 -10.445 1 98.62 71 HIS A N 1
ATOM 553 C CA . HIS A 1 71 ? 7.16 -17.797 -9.242 1 98.62 71 HIS A CA 1
ATOM 554 C C . HIS A 1 71 ? 5.832 -17.094 -9.523 1 98.62 71 HIS A C 1
ATOM 556 O O . HIS A 1 71 ? 4.805 -17.453 -8.938 1 98.62 71 HIS A O 1
ATOM 562 N N . PHE A 1 72 ? 5.801 -16.094 -10.383 1 98.75 72 PHE A N 1
ATOM 563 C CA . PHE A 1 72 ? 4.539 -15.484 -10.789 1 98.75 72 PHE A CA 1
ATOM 564 C C . PHE A 1 72 ? 3.662 -16.5 -11.516 1 98.75 72 PHE A C 1
ATOM 566 O O . PHE A 1 72 ? 2.514 -16.719 -11.133 1 98.75 72 PHE A O 1
ATOM 573 N N . ARG A 1 73 ? 4.211 -17.125 -12.531 1 98.44 73 ARG A N 1
ATOM 574 C CA . ARG A 1 73 ? 3.457 -18.062 -13.352 1 98.44 73 ARG A CA 1
ATOM 575 C C . ARG A 1 73 ? 2.947 -19.234 -12.516 1 98.44 73 ARG A C 1
ATOM 577 O O . ARG A 1 73 ? 1.82 -19.703 -12.703 1 98.44 73 ARG A O 1
ATOM 584 N N . ASP A 1 74 ? 3.764 -19.688 -11.586 1 98.31 74 ASP A N 1
ATOM 585 C CA . ASP A 1 74 ? 3.4 -20.812 -10.727 1 98.31 74 ASP A CA 1
ATOM 586 C C . ASP A 1 74 ? 2.287 -20.422 -9.758 1 98.31 74 ASP A C 1
ATOM 588 O O . ASP A 1 74 ? 1.511 -21.281 -9.32 1 98.31 74 ASP A O 1
ATOM 592 N N . SER A 1 75 ? 2.189 -19.141 -9.383 1 98.62 75 SER A N 1
ATOM 593 C CA . SER A 1 75 ? 1.199 -18.703 -8.406 1 98.62 75 SER A CA 1
ATOM 594 C C . SER A 1 75 ? -0.184 -18.578 -9.039 1 98.62 75 SER A C 1
ATOM 596 O O . SER A 1 75 ? -1.198 -18.75 -8.359 1 98.62 75 SER A O 1
ATOM 598 N N . ARG A 1 76 ? -0.239 -18.344 -10.297 1 98.38 76 ARG A N 1
ATOM 599 C CA . ARG A 1 76 ? -1.482 -17.984 -10.969 1 98.38 76 ARG A CA 1
ATOM 600 C C . ARG A 1 76 ? -2.531 -19.078 -10.812 1 98.38 76 ARG A C 1
ATOM 602 O O . ARG A 1 76 ? -3.646 -18.812 -10.359 1 98.38 76 ARG A O 1
ATOM 609 N N . PRO A 1 77 ? -2.215 -20.375 -11.109 1 98.5 77 PRO A N 1
ATOM 610 C CA . PRO A 1 77 ? -3.232 -21.422 -10.969 1 98.5 77 PRO A CA 1
ATOM 611 C C . PRO A 1 77 ? -3.656 -21.641 -9.516 1 98.5 77 PRO A C 1
ATOM 613 O O . PRO A 1 77 ? -4.73 -22.188 -9.266 1 98.5 77 PRO A O 1
ATO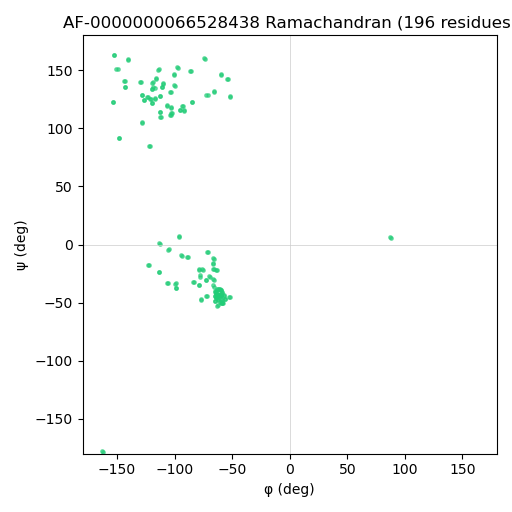M 616 N N . LEU A 1 78 ? -2.848 -21.25 -8.594 1 98.69 78 LEU A N 1
ATOM 617 C CA . LEU A 1 78 ? -3.133 -21.453 -7.176 1 98.69 78 LEU A CA 1
ATOM 618 C C . LEU A 1 78 ? -4.031 -20.344 -6.637 1 98.69 78 LEU A C 1
ATOM 620 O O . LEU A 1 78 ? -4.879 -20.594 -5.777 1 98.69 78 LEU A O 1
ATOM 624 N N . VAL A 1 79 ? -3.895 -19.141 -7.172 1 98.81 79 VAL A N 1
ATOM 625 C CA . VAL A 1 79 ? -4.555 -18.016 -6.516 1 98.81 79 VAL A CA 1
ATOM 626 C C . VAL A 1 79 ? -5.773 -17.594 -7.328 1 98.81 79 VAL A C 1
ATOM 628 O O . VAL A 1 79 ? -6.797 -17.203 -6.766 1 98.81 79 VAL A O 1
ATOM 631 N N . GLU A 1 80 ? -5.789 -17.688 -8.609 1 98.62 80 GLU A N 1
ATOM 632 C CA . GLU A 1 80 ? -6.824 -17.125 -9.469 1 98.62 80 GLU A CA 1
ATOM 633 C C . GLU A 1 80 ? -8.18 -17.766 -9.188 1 98.62 80 GLU A C 1
ATOM 635 O O . GLU A 1 80 ? -9.188 -17.062 -9.031 1 98.62 80 GLU A O 1
ATOM 640 N N . PRO A 1 81 ? -8.266 -19.078 -9.047 1 98.69 81 PRO A N 1
ATOM 641 C CA . PRO A 1 81 ? -9.57 -19.688 -8.789 1 98.69 81 PRO A CA 1
ATOM 642 C C . PRO A 1 81 ? -10.148 -19.312 -7.43 1 98.69 81 PRO A C 1
ATOM 644 O O . PRO A 1 81 ? -11.336 -19.547 -7.168 1 98.69 81 PRO A O 1
ATOM 647 N N . LEU A 1 82 ? -9.375 -18.812 -6.527 1 98.88 82 LEU A N 1
ATOM 648 C CA . LEU A 1 82 ? -9.781 -18.516 -5.16 1 98.88 82 LEU A CA 1
ATOM 649 C C . LEU A 1 82 ? -10.359 -17.109 -5.059 1 98.88 82 LEU A C 1
ATOM 651 O O . LEU A 1 82 ? -10.969 -16.766 -4.043 1 98.88 82 LEU A O 1
ATOM 655 N N . ILE A 1 83 ? -10.219 -16.297 -6.105 1 98.88 83 ILE A N 1
ATOM 656 C CA . ILE A 1 83 ? -10.594 -14.891 -6.086 1 98.88 83 ILE A CA 1
ATOM 657 C C . ILE A 1 83 ? -12.016 -14.727 -6.613 1 98.88 83 ILE A C 1
ATOM 659 O O . ILE A 1 83 ? -12.32 -15.148 -7.73 1 98.88 83 ILE A O 1
ATOM 663 N N . LEU A 1 84 ? -12.836 -14.227 -5.785 1 98.75 84 LEU A N 1
ATOM 664 C CA . LEU A 1 84 ? -14.195 -13.891 -6.191 1 98.75 84 LEU A CA 1
ATOM 665 C C . LEU A 1 84 ? -14.227 -12.594 -6.992 1 98.75 84 LEU A C 1
ATOM 667 O O . LEU A 1 84 ? -14.898 -12.508 -8.023 1 98.75 84 LEU A O 1
ATOM 671 N N . GLU A 1 85 ? -13.578 -11.625 -6.516 1 98.56 85 GLU A N 1
ATOM 672 C CA . GLU A 1 85 ? -13.453 -10.312 -7.137 1 98.56 85 GLU A CA 1
ATOM 673 C C . GLU A 1 85 ? -12.125 -9.648 -6.762 1 98.56 85 GLU A C 1
ATOM 675 O O . GLU A 1 85 ? -11.562 -9.922 -5.703 1 98.56 85 GLU A O 1
ATOM 680 N N . GLN A 1 86 ? -11.648 -8.812 -7.668 1 98.62 86 GLN A N 1
ATOM 681 C CA . GLN A 1 86 ? -10.398 -8.102 -7.402 1 98.62 86 GLN A CA 1
ATOM 682 C C . GLN A 1 86 ? -10.438 -6.68 -7.957 1 98.62 86 GLN A C 1
ATOM 684 O O . GLN A 1 86 ? -10.984 -6.445 -9.031 1 98.62 86 GLN A O 1
ATOM 689 N N . GLU A 1 87 ? -10 -5.742 -7.219 1 98.62 87 GLU A N 1
ATOM 690 C CA . GLU A 1 87 ? -9.742 -4.371 -7.656 1 98.62 87 GLU A CA 1
ATOM 691 C C . GLU A 1 87 ? -8.25 -4.062 -7.668 1 98.62 87 GLU A C 1
ATOM 693 O O . GLU A 1 87 ? -7.52 -4.469 -6.762 1 98.62 87 GLU A O 1
ATOM 698 N N . VAL A 1 88 ? -7.828 -3.432 -8.719 1 98.75 88 VAL A N 1
ATOM 699 C CA . VAL A 1 88 ? -6.422 -3.082 -8.883 1 98.75 88 VAL A CA 1
ATOM 700 C C . VAL A 1 88 ? -6.277 -1.569 -9.023 1 98.75 88 VAL A C 1
ATOM 702 O O . VAL A 1 88 ? -6.926 -0.955 -9.875 1 98.75 88 VAL A O 1
ATOM 705 N N . PHE A 1 89 ? -5.477 -0.991 -8.211 1 98.81 89 PHE A N 1
ATOM 706 C CA . PHE A 1 89 ? -5.184 0.436 -8.258 1 98.81 89 PHE A CA 1
ATOM 707 C C . PHE A 1 89 ? -3.738 0.677 -8.672 1 98.81 89 PHE A C 1
ATOM 709 O O . PHE A 1 89 ? -2.811 0.415 -7.906 1 98.81 89 PHE A O 1
ATOM 716 N N . GLU A 1 90 ? -3.537 1.188 -9.867 1 98.94 90 GLU A N 1
ATOM 717 C CA . GLU A 1 90 ? -2.211 1.452 -10.422 1 98.94 90 GLU A CA 1
ATOM 718 C C . GLU A 1 90 ? -1.845 2.928 -10.289 1 98.94 90 GLU A C 1
ATOM 720 O O . GLU A 1 90 ? -2.666 3.805 -10.57 1 98.94 90 GLU A O 1
ATOM 725 N N . SER A 1 91 ? -0.625 3.18 -9.898 1 98.94 91 SER A N 1
ATOM 726 C CA . SER A 1 91 ? -0.243 4.559 -9.609 1 98.94 91 SER A CA 1
ATOM 727 C C . SER A 1 91 ? 1.252 4.773 -9.82 1 98.94 91 SER A C 1
ATOM 729 O O . SER A 1 91 ? 2.006 3.811 -9.984 1 98.94 91 SER A O 1
ATOM 731 N N . ASP A 1 92 ? 1.622 6.008 -9.922 1 98.88 92 ASP A N 1
ATOM 732 C CA . ASP A 1 92 ? 3.018 6.438 -9.945 1 98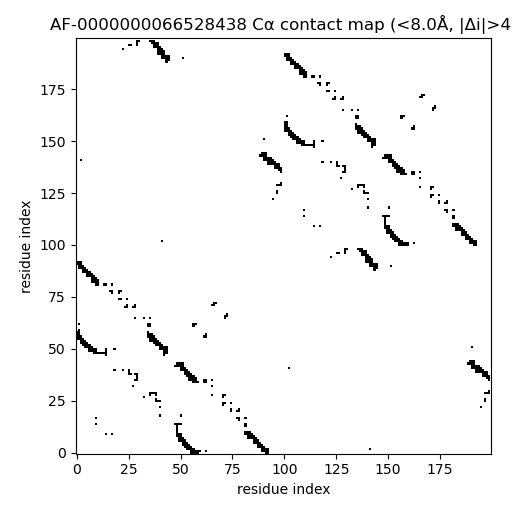.88 92 ASP A CA 1
ATOM 733 C C . ASP A 1 92 ? 3.428 7.043 -8.602 1 98.88 92 ASP A C 1
ATOM 735 O O . ASP A 1 92 ? 2.744 7.926 -8.078 1 98.88 92 ASP A O 1
ATOM 739 N N . ALA A 1 93 ? 4.566 6.57 -8.109 1 98.88 93 ALA A N 1
ATOM 740 C CA . ALA A 1 93 ? 5.039 7.074 -6.824 1 98.88 93 ALA A CA 1
ATOM 741 C C . ALA A 1 93 ? 5.406 8.555 -6.914 1 98.88 93 ALA A C 1
ATOM 743 O O . ALA A 1 93 ? 6.078 8.977 -7.859 1 98.88 93 ALA A O 1
ATOM 744 N N . LEU A 1 94 ? 4.914 9.281 -5.977 1 98.88 94 LEU A N 1
ATOM 745 C CA . LEU A 1 94 ? 5.34 10.664 -5.801 1 98.88 94 LEU A CA 1
ATOM 746 C C . LEU A 1 94 ? 6.391 10.773 -4.703 1 98.88 94 LEU A C 1
ATOM 748 O O . LEU A 1 94 ? 7.332 11.562 -4.812 1 98.88 94 LEU A O 1
ATOM 752 N N . ALA A 1 95 ? 6.238 9.961 -3.629 1 98.56 95 ALA A N 1
ATOM 753 C CA . ALA A 1 95 ? 7.188 9.852 -2.525 1 98.56 95 ALA A CA 1
ATOM 754 C C . ALA A 1 95 ? 7.098 8.477 -1.861 1 98.56 95 ALA A C 1
ATOM 756 O O . ALA A 1 95 ? 6.012 8.039 -1.479 1 98.56 95 ALA A O 1
ATOM 757 N N . LEU A 1 96 ? 8.148 7.797 -1.817 1 98.19 96 LEU A N 1
ATOM 758 C CA . LEU A 1 96 ? 8.305 6.59 -1.015 1 98.19 96 LEU A CA 1
ATOM 759 C C . LEU A 1 96 ? 9.125 6.871 0.239 1 98.19 96 LEU A C 1
ATOM 761 O O . LEU A 1 96 ? 10.289 7.262 0.148 1 98.19 96 LEU A O 1
ATOM 765 N N . ASN A 1 97 ? 8.5 6.688 1.445 1 97.81 97 ASN A N 1
ATOM 766 C CA . ASN A 1 97 ? 9.172 6.969 2.711 1 97.81 97 ASN A CA 1
ATOM 767 C C . ASN A 1 97 ? 9.227 5.734 3.604 1 97.81 97 ASN A C 1
ATOM 769 O O . ASN A 1 97 ? 8.32 5.504 4.41 1 97.81 97 ASN A O 1
ATOM 773 N N . PRO A 1 98 ? 10.148 4.871 3.49 1 95.5 98 PRO A N 1
ATOM 774 C CA . PRO A 1 98 ? 10.367 3.777 4.438 1 95.5 98 PRO A CA 1
ATOM 775 C C . PRO A 1 98 ? 11.234 4.188 5.621 1 95.5 98 PRO A C 1
ATOM 777 O O . PRO A 1 98 ? 12.055 5.105 5.504 1 95.5 98 PRO A O 1
ATOM 780 N N . LEU A 1 99 ? 10.781 3.412 6.629 1 89 99 LEU A N 1
ATOM 781 C CA . LEU A 1 99 ? 11.766 3.549 7.703 1 89 99 LEU A CA 1
ATOM 782 C C . LEU A 1 99 ? 13.07 2.844 7.34 1 89 99 LEU A C 1
ATOM 784 O O . LEU A 1 99 ? 13.055 1.674 6.949 1 89 99 LEU A O 1
ATOM 788 N N . ARG A 1 100 ? 14.203 3.311 7.375 1 66.38 100 ARG A N 1
ATOM 789 C CA . ARG A 1 100 ? 15.586 2.891 7.137 1 66.38 100 ARG A CA 1
ATOM 790 C C . ARG A 1 100 ? 15.781 2.473 5.68 1 66.38 100 ARG A C 1
ATOM 792 O O . ARG A 1 100 ? 14.828 2.094 5 1 66.38 100 ARG A O 1
ATOM 799 N N . MET B 1 1 ? 1.702 -6.035 12.445 1 98 1 MET B N 1
ATOM 800 C CA . MET B 1 1 ? 1.814 -4.617 12.117 1 98 1 MET B CA 1
ATOM 801 C C . MET B 1 1 ? 0.53 -4.105 11.469 1 98 1 MET B C 1
ATOM 803 O O . MET B 1 1 ? -0.217 -4.879 10.867 1 98 1 MET B O 1
ATOM 807 N N . TYR B 1 2 ? 0.239 -2.873 11.695 1 98.88 2 TYR B N 1
ATOM 808 C CA . TYR B 1 2 ? -0.979 -2.225 11.227 1 98.88 2 TYR B CA 1
ATOM 809 C C . TYR B 1 2 ? -0.734 -1.489 9.914 1 98.88 2 TYR B C 1
ATOM 811 O O . TYR B 1 2 ? 0.077 -0.562 9.852 1 98.88 2 TYR B O 1
ATOM 819 N N . CYS B 1 3 ? -1.41 -1.932 8.805 1 98.88 3 CYS B N 1
ATOM 820 C CA . CYS B 1 3 ? -1.271 -1.333 7.484 1 98.88 3 CYS B CA 1
ATOM 821 C C . CYS B 1 3 ? -2.539 -0.585 7.086 1 98.88 3 CYS B C 1
ATOM 823 O O . CYS B 1 3 ? -3.648 -1.059 7.336 1 98.88 3 CYS B O 1
ATOM 825 N N . ILE B 1 4 ? -2.352 0.609 6.469 1 98.88 4 ILE B N 1
ATOM 826 C CA . ILE B 1 4 ? -3.465 1.422 5.992 1 98.88 4 ILE B CA 1
ATOM 827 C C . ILE B 1 4 ? -3.238 1.804 4.531 1 98.88 4 ILE B C 1
ATOM 829 O O . ILE B 1 4 ? -2.139 2.217 4.152 1 98.88 4 ILE B O 1
ATOM 833 N N . PHE B 1 5 ? -4.211 1.573 3.703 1 98.94 5 PHE B N 1
ATOM 834 C CA . PHE B 1 5 ? -4.27 2.141 2.363 1 98.94 5 PHE B CA 1
ATOM 835 C C . PHE B 1 5 ? -5.426 3.131 2.244 1 98.94 5 PHE B C 1
ATOM 837 O O . PHE B 1 5 ? -6.551 2.828 2.641 1 98.94 5 PHE B O 1
ATOM 844 N N . ILE B 1 6 ? -5.148 4.348 1.777 1 98.94 6 ILE B N 1
ATOM 845 C CA . ILE B 1 6 ? -6.148 5.395 1.604 1 98.94 6 ILE B CA 1
ATOM 846 C C . ILE B 1 6 ? -6.262 5.766 0.127 1 98.94 6 ILE B C 1
ATOM 848 O O . ILE B 1 6 ? -5.25 6.012 -0.536 1 98.94 6 ILE B O 1
ATOM 852 N N . LYS B 1 7 ? -7.41 5.703 -0.364 1 98.94 7 LYS B N 1
ATOM 853 C CA . LYS B 1 7 ? -7.773 6.238 -1.673 1 98.94 7 LYS B CA 1
ATOM 854 C C . LYS B 1 7 ? -8.523 7.559 -1.537 1 98.94 7 LYS B C 1
ATOM 856 O O . LYS B 1 7 ? -9.664 7.582 -1.061 1 98.94 7 LYS B O 1
ATOM 861 N N . ALA B 1 8 ? -7.91 8.625 -1.942 1 98.94 8 ALA B N 1
ATOM 862 C CA . ALA B 1 8 ? -8.5 9.953 -1.793 1 98.94 8 ALA B CA 1
ATOM 863 C C . ALA B 1 8 ? -8.844 10.555 -3.152 1 98.94 8 ALA B C 1
ATOM 865 O O . ALA B 1 8 ? -7.957 10.805 -3.971 1 98.94 8 ALA B O 1
ATOM 866 N N . ARG B 1 9 ? -10.117 10.734 -3.383 1 98.88 9 ARG B N 1
ATOM 867 C CA . ARG B 1 9 ? -10.562 11.523 -4.523 1 98.88 9 ARG B CA 1
ATOM 868 C C . ARG B 1 9 ? -10.602 13.008 -4.184 1 98.88 9 ARG B C 1
ATOM 870 O O . ARG B 1 9 ? -11.32 13.422 -3.275 1 98.88 9 ARG B O 1
ATOM 877 N N . LEU B 1 10 ? -9.883 13.758 -4.934 1 98.94 10 LEU B N 1
ATOM 878 C CA . LEU B 1 10 ? -9.711 15.172 -4.625 1 98.94 10 LEU B CA 1
ATOM 879 C C . LEU B 1 10 ? -10.68 16.031 -5.441 1 98.94 10 LEU B C 1
ATOM 881 O O . LEU B 1 10 ? -11.133 15.609 -6.512 1 98.94 10 LEU B O 1
ATOM 885 N N . ARG B 1 11 ? -11.016 17.156 -4.875 1 98.69 11 ARG B N 1
ATOM 886 C CA . ARG B 1 11 ? -11.797 18.141 -5.617 1 98.69 11 ARG B CA 1
ATOM 887 C C . ARG B 1 11 ? -11.062 18.594 -6.871 1 98.69 11 ARG B C 1
ATOM 889 O O . ARG B 1 11 ? -9.836 18.688 -6.879 1 98.69 11 ARG B O 1
ATOM 896 N N . PRO B 1 12 ? -11.906 18.875 -7.902 1 97.56 12 PRO B N 1
ATOM 897 C CA . PRO B 1 12 ? -11.25 19.344 -9.133 1 97.56 12 PRO B CA 1
ATOM 898 C C . PRO B 1 12 ? -10.305 20.516 -8.883 1 97.56 12 PRO B C 1
ATOM 900 O O . PRO B 1 12 ? -10.672 21.469 -8.188 1 97.56 12 PRO B O 1
ATOM 903 N N . GLY B 1 13 ? -9.039 20.359 -9.359 1 97.44 13 GLY B N 1
ATOM 904 C CA . GLY B 1 13 ? -8.07 21.453 -9.289 1 97.44 13 GLY B CA 1
ATOM 905 C C . GLY B 1 13 ? -7.293 21.469 -7.98 1 97.44 13 GLY B C 1
ATOM 906 O O . GLY B 1 13 ? -6.414 22.312 -7.785 1 97.44 13 GLY B O 1
ATOM 907 N N . CYS B 1 14 ? -7.453 20.484 -7.105 1 98.44 14 CYS B N 1
ATOM 908 C CA . CYS B 1 14 ? -6.91 20.562 -5.754 1 98.44 14 CYS B CA 1
ATOM 909 C C . CYS B 1 14 ? -5.797 19.547 -5.551 1 98.44 14 CYS B C 1
ATOM 911 O O . CYS B 1 14 ? -5.191 19.484 -4.48 1 98.44 14 CYS B O 1
ATOM 913 N N . ALA B 1 15 ? -5.5 18.797 -6.562 1 98.44 15 ALA B N 1
ATOM 914 C CA . ALA B 1 15 ? -4.59 17.672 -6.398 1 98.44 15 ALA B CA 1
ATOM 915 C C . ALA B 1 15 ? -3.207 18.141 -5.961 1 98.44 15 ALA B C 1
ATOM 917 O O . ALA B 1 15 ? -2.629 17.594 -5.016 1 98.44 15 ALA B O 1
ATOM 918 N N . GLU B 1 16 ? -2.662 19.156 -6.609 1 98.69 16 GLU B N 1
ATOM 919 C CA . GLU B 1 16 ? -1.307 19.609 -6.309 1 98.69 16 GLU B CA 1
ATOM 920 C C . GLU B 1 16 ? -1.204 20.141 -4.883 1 98.69 16 GLU B C 1
ATOM 922 O O . GLU B 1 16 ? -0.225 19.875 -4.184 1 98.69 16 GLU B O 1
ATOM 927 N N . ALA B 1 17 ? -2.156 20.891 -4.469 1 98.81 17 ALA B N 1
ATOM 928 C CA . ALA B 1 17 ? -2.178 21.406 -3.102 1 98.81 17 ALA B CA 1
ATOM 929 C C . ALA B 1 17 ? -2.223 20.266 -2.088 1 98.81 17 ALA B C 1
ATOM 931 O O . ALA B 1 17 ? -1.533 20.312 -1.066 1 98.81 17 ALA B O 1
ATOM 932 N N . PHE B 1 18 ? -3.051 19.281 -2.352 1 98.94 18 PHE B N 1
ATOM 933 C CA . PHE B 1 18 ? -3.131 18.109 -1.488 1 98.94 18 PHE B CA 1
ATOM 934 C C . PHE B 1 18 ? -1.779 17.422 -1.394 1 98.94 18 PHE B C 1
ATOM 936 O O . PHE B 1 18 ? -1.296 17.125 -0.295 1 98.94 18 PHE B O 1
ATOM 943 N N . ILE B 1 19 ? -1.168 17.156 -2.551 1 98.88 19 ILE B N 1
ATOM 944 C CA . ILE B 1 19 ? 0.084 16.406 -2.641 1 98.88 19 ILE B CA 1
ATOM 945 C C . ILE B 1 19 ? 1.182 17.156 -1.883 1 98.88 19 ILE B C 1
ATOM 947 O O . ILE B 1 19 ? 1.925 16.547 -1.105 1 98.88 19 ILE B O 1
ATOM 951 N N . ASP B 1 20 ? 1.239 18.453 -2.055 1 98.81 20 ASP B N 1
ATOM 952 C CA . ASP B 1 20 ? 2.246 19.25 -1.37 1 98.81 20 ASP B CA 1
ATOM 953 C C . ASP B 1 20 ? 2.104 19.141 0.146 1 98.81 20 ASP B C 1
ATOM 955 O O . ASP B 1 20 ? 3.094 18.938 0.854 1 98.81 20 ASP B O 1
ATOM 959 N N . ALA B 1 21 ? 0.928 19.203 0.588 1 98.81 21 ALA B N 1
ATOM 960 C CA . ALA B 1 21 ? 0.665 19.188 2.025 1 98.81 21 ALA B CA 1
ATOM 961 C C . ALA B 1 21 ? 0.904 17.812 2.609 1 98.81 21 ALA B C 1
ATOM 963 O O . ALA B 1 21 ? 1.544 17.672 3.654 1 98.81 21 ALA B O 1
ATOM 964 N N . ILE B 1 22 ? 0.441 16.781 1.969 1 98.88 22 ILE B N 1
ATOM 965 C CA . ILE B 1 22 ? 0.467 15.438 2.557 1 98.88 22 ILE B CA 1
ATOM 966 C C . ILE B 1 22 ? 1.898 14.906 2.562 1 98.88 22 ILE B C 1
ATOM 968 O O . ILE B 1 22 ? 2.273 14.125 3.439 1 98.88 22 ILE B O 1
ATOM 972 N N . GLN B 1 23 ? 2.691 15.336 1.561 1 98.81 23 GLN B N 1
ATOM 973 C CA . GLN B 1 23 ? 4.066 14.852 1.503 1 98.81 23 GLN B CA 1
ATOM 974 C C . GLN B 1 23 ? 4.879 15.367 2.689 1 98.81 23 GLN B C 1
ATOM 976 O O . GLN B 1 23 ? 5.797 14.695 3.158 1 98.81 23 GLN B O 1
ATOM 981 N N . VAL B 1 24 ? 4.566 16.516 3.207 1 98.75 24 VAL B N 1
ATOM 982 C CA . VAL B 1 24 ? 5.219 17.047 4.402 1 98.75 24 VAL B CA 1
ATOM 983 C C . VAL B 1 24 ? 4.898 16.141 5.598 1 98.75 24 VAL B C 1
ATOM 985 O O . VAL B 1 24 ? 5.797 15.758 6.348 1 98.75 24 VAL B O 1
ATOM 988 N N . ASN B 1 25 ? 3.639 15.828 5.75 1 98.81 25 ASN B N 1
ATOM 989 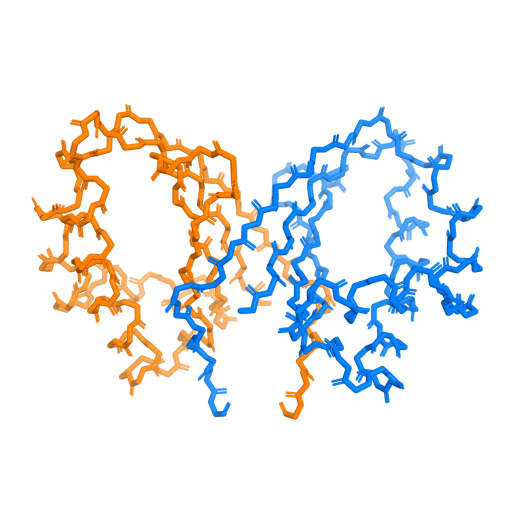C CA . ASN B 1 25 ? 3.211 14.914 6.809 1 98.81 25 ASN B CA 1
ATOM 990 C C . ASN B 1 25 ? 3.871 13.547 6.668 1 98.81 25 ASN B C 1
ATOM 992 O O . ASN B 1 25 ? 4.363 12.992 7.648 1 98.81 25 ASN B O 1
ATOM 996 N N . ALA B 1 26 ? 3.854 13.031 5.469 1 98.81 26 ALA B N 1
ATOM 997 C CA . ALA B 1 26 ? 4.398 11.703 5.195 1 98.81 26 ALA B CA 1
ATOM 998 C C . ALA B 1 26 ? 5.871 11.625 5.582 1 98.81 26 ALA B C 1
ATOM 1000 O O . ALA B 1 26 ? 6.281 10.711 6.305 1 98.81 26 ALA B O 1
ATOM 1001 N N . ALA B 1 27 ? 6.66 12.602 5.117 1 98.62 27 ALA B N 1
ATOM 1002 C CA . ALA B 1 27 ? 8.094 12.617 5.395 1 98.62 27 ALA B CA 1
ATOM 1003 C C . ALA B 1 27 ? 8.367 12.758 6.887 1 98.62 27 ALA B C 1
ATOM 1005 O O . ALA B 1 27 ? 9.203 12.047 7.441 1 98.62 27 ALA B O 1
ATOM 1006 N N . ALA B 1 28 ? 7.664 13.617 7.551 1 98.69 28 ALA B N 1
ATOM 1007 C CA . ALA B 1 28 ? 7.844 13.844 8.984 1 98.69 28 ALA B CA 1
ATOM 1008 C C . ALA B 1 28 ? 7.473 12.594 9.781 1 98.69 28 ALA B C 1
ATOM 1010 O O . ALA B 1 28 ? 8.117 12.281 10.781 1 98.69 28 ALA B O 1
ATOM 1011 N N . SER B 1 29 ? 6.391 11.906 9.391 1 98.81 29 SER B N 1
ATOM 1012 C CA . SER B 1 29 ? 5.906 10.727 10.102 1 98.81 29 SER B CA 1
ATOM 1013 C C . SER B 1 29 ? 6.996 9.664 10.203 1 98.81 29 SER B C 1
ATOM 1015 O O . SER B 1 29 ? 7.266 9.148 11.297 1 98.81 29 SER B O 1
ATOM 1017 N N . VAL B 1 30 ? 7.664 9.383 9.148 1 98.62 30 VAL B N 1
ATOM 1018 C CA . VAL B 1 30 ? 8.656 8.312 9.141 1 98.62 30 VAL B CA 1
ATOM 1019 C C . VAL B 1 30 ? 9.945 8.797 9.789 1 98.62 30 VAL B C 1
ATOM 1021 O O . VAL B 1 30 ? 10.633 8.023 10.461 1 98.62 30 VAL B O 1
ATOM 1024 N N . SER B 1 31 ? 10.242 10.031 9.594 1 98.12 31 SER B N 1
ATOM 1025 C CA . SER B 1 31 ? 11.523 10.523 10.07 1 98.12 31 SER B CA 1
ATOM 1026 C C . SER B 1 31 ? 11.492 10.789 11.57 1 98.12 31 SER B C 1
ATOM 1028 O O . SER B 1 31 ? 12.531 10.75 12.234 1 98.12 31 SER B O 1
ATOM 1030 N N . THR B 1 32 ? 10.312 10.977 12.148 1 98.19 32 THR B N 1
ATOM 1031 C CA . THR B 1 32 ? 10.312 11.438 13.531 1 98.19 32 THR B CA 1
ATOM 1032 C C . THR B 1 32 ? 9.539 10.469 14.422 1 98.19 32 THR B C 1
ATOM 1034 O O . THR B 1 32 ? 9.633 10.539 15.648 1 98.19 32 THR B O 1
ATOM 1037 N N . GLU B 1 33 ? 8.727 9.633 13.875 1 98.56 33 GLU B N 1
ATOM 1038 C CA . GLU B 1 33 ? 7.906 8.688 14.625 1 98.56 33 GLU B CA 1
ATOM 1039 C C . GLU B 1 33 ? 8.5 7.281 14.578 1 98.56 33 GLU B C 1
ATOM 1041 O O . GLU B 1 33 ? 8.359 6.578 13.57 1 98.56 33 GLU B O 1
ATOM 1046 N N . PRO B 1 34 ? 8.953 6.793 15.703 1 97.25 34 PRO B N 1
ATOM 1047 C CA . PRO B 1 34 ? 9.57 5.465 15.664 1 97.25 34 PRO B CA 1
ATOM 1048 C C . PRO B 1 34 ? 8.586 4.371 15.25 1 97.25 34 PRO B C 1
ATOM 1050 O O . PRO B 1 34 ? 8.992 3.326 14.742 1 97.25 34 PRO B O 1
ATOM 1053 N N . GLY B 1 35 ? 7.273 4.605 15.414 1 98.38 35 GLY B N 1
ATOM 1054 C CA . GLY B 1 35 ? 6.273 3.586 15.141 1 98.38 35 GLY B CA 1
ATOM 1055 C C . GLY B 1 35 ? 5.707 3.66 13.734 1 98.38 35 GLY B C 1
ATOM 1056 O O . GLY B 1 35 ? 4.914 2.809 13.336 1 98.38 35 GLY B O 1
ATOM 1057 N N . CYS B 1 36 ? 5.992 4.699 12.969 1 98.81 36 CYS B N 1
ATOM 1058 C CA . CYS B 1 36 ? 5.609 4.777 11.562 1 98.81 36 CYS B CA 1
ATOM 1059 C C . CYS B 1 36 ? 6.715 4.234 10.664 1 98.81 36 CYS B C 1
ATOM 1061 O O . CYS B 1 36 ? 7.762 4.867 10.516 1 98.81 36 CYS B O 1
ATOM 1063 N N . LEU B 1 37 ? 6.484 3.184 9.977 1 98.56 37 LEU B N 1
ATOM 1064 C CA . LEU B 1 37 ? 7.52 2.449 9.266 1 98.56 37 LEU B CA 1
ATOM 1065 C C . LEU B 1 37 ? 7.516 2.809 7.781 1 98.56 37 LEU B C 1
ATOM 1067 O O . LEU B 1 37 ? 8.555 2.742 7.117 1 98.56 37 LEU B O 1
ATOM 1071 N N . VAL B 1 38 ? 6.359 3.059 7.328 1 98.81 38 VAL B N 1
ATOM 1072 C CA . VAL B 1 38 ? 6.195 3.424 5.926 1 98.81 38 VAL B CA 1
ATOM 1073 C C . VAL B 1 38 ? 5.102 4.484 5.793 1 98.81 38 VAL B C 1
ATOM 1075 O O . VAL B 1 38 ? 4.066 4.402 6.457 1 98.81 38 VAL B O 1
ATOM 1078 N N . PHE B 1 39 ? 5.273 5.473 4.93 1 98.94 39 PHE B N 1
ATOM 1079 C CA . PHE B 1 39 ? 4.258 6.422 4.488 1 98.94 39 PHE B CA 1
ATOM 1080 C C . PHE B 1 39 ? 4.508 6.852 3.049 1 98.94 39 PHE B C 1
ATOM 1082 O O . PHE B 1 39 ? 5.215 7.832 2.803 1 98.94 39 PHE B O 1
ATOM 1089 N N . ASP B 1 40 ? 3.92 6.148 2.137 1 98.94 40 ASP B N 1
ATOM 1090 C CA . ASP B 1 40 ? 4.125 6.375 0.71 1 98.94 40 ASP B CA 1
ATOM 1091 C C . ASP B 1 40 ? 2.969 7.176 0.111 1 98.94 40 ASP B C 1
ATOM 1093 O O . ASP B 1 40 ? 1.825 7.051 0.553 1 98.94 40 ASP B O 1
ATOM 1097 N N . VAL B 1 41 ? 3.244 8.008 -0.867 1 98.94 41 VAL B N 1
ATOM 1098 C CA . VAL B 1 41 ? 2.287 8.828 -1.607 1 98.94 41 VAL B CA 1
ATOM 1099 C C . VAL B 1 41 ? 2.406 8.531 -3.102 1 98.94 41 VAL B C 1
ATOM 1101 O O . VAL B 1 41 ? 3.506 8.555 -3.66 1 98.94 41 VAL B O 1
ATOM 1104 N N . SER B 1 42 ? 1.335 8.227 -3.684 1 98.94 42 SER B N 1
ATOM 1105 C CA . SER B 1 42 ? 1.331 7.973 -5.121 1 98.94 42 SER B CA 1
ATOM 1106 C C . SER B 1 42 ? 0.082 8.547 -5.781 1 98.94 42 SER B C 1
ATOM 1108 O O . SER B 1 42 ? -0.887 8.883 -5.098 1 98.94 42 SER B O 1
ATOM 1110 N N . ARG B 1 43 ? 0.187 8.75 -7.07 1 98.94 43 ARG B N 1
ATOM 1111 C CA . ARG B 1 43 ? -0.92 9.305 -7.84 1 98.94 43 ARG B CA 1
ATOM 1112 C C . ARG B 1 43 ? -1.406 8.312 -8.891 1 98.94 43 ARG B C 1
ATOM 1114 O O . ARG B 1 43 ? -0.6 7.668 -9.57 1 98.94 43 ARG B O 1
ATOM 1121 N N . ASP B 1 44 ? -2.736 8.156 -9 1 98.88 44 ASP B N 1
ATOM 1122 C CA . ASP B 1 44 ? -3.352 7.246 -9.961 1 98.88 44 ASP B CA 1
ATOM 1123 C C . ASP B 1 44 ? -2.854 7.527 -11.375 1 98.88 44 ASP B C 1
ATOM 1125 O O . ASP B 1 44 ? -2.723 8.688 -11.773 1 98.88 44 ASP B O 1
ATOM 1129 N N . ARG B 1 45 ? -2.695 6.457 -12.07 1 98.56 45 ARG B N 1
ATOM 1130 C CA . ARG B 1 45 ? -2.102 6.586 -13.391 1 98.56 45 ARG B CA 1
ATOM 1131 C C . ARG B 1 45 ? -3.111 7.133 -14.398 1 98.56 45 ARG B C 1
ATOM 1133 O O . ARG B 1 45 ? -2.73 7.699 -15.422 1 98.56 45 ARG B O 1
ATOM 1140 N N . GLN B 1 46 ? -4.324 7.012 -14.133 1 98.12 46 GLN B N 1
ATOM 1141 C CA . GLN B 1 46 ? -5.336 7.359 -15.125 1 98.12 46 GLN B CA 1
ATOM 1142 C C . GLN B 1 46 ? -6.145 8.578 -14.68 1 98.12 46 GLN B C 1
ATOM 1144 O O . GLN B 1 46 ? -6.801 9.227 -15.5 1 98.12 46 GLN B O 1
ATOM 1149 N N . ASP B 1 47 ? -6.203 8.852 -13.422 1 98.25 47 ASP B N 1
ATOM 1150 C CA . ASP B 1 47 ? -6.996 9.938 -12.859 1 98.25 47 ASP B CA 1
ATOM 1151 C C . ASP B 1 47 ? -6.148 10.812 -11.945 1 98.25 47 ASP B C 1
ATOM 1153 O O . ASP B 1 47 ? -5.887 10.453 -10.797 1 98.25 47 ASP B O 1
ATOM 1157 N N . PRO B 1 48 ? -5.789 11.961 -12.414 1 97 48 PRO B N 1
ATOM 1158 C CA . PRO B 1 48 ? -4.875 12.812 -11.648 1 97 48 PRO B CA 1
ATOM 1159 C C . PRO B 1 48 ? -5.488 13.312 -10.344 1 97 48 PRO B C 1
ATOM 1161 O O . PRO B 1 48 ? -4.781 13.852 -9.484 1 97 48 PRO B O 1
ATOM 1164 N N . ASP B 1 49 ? -6.812 13.133 -10.203 1 98.31 49 ASP B N 1
ATOM 1165 C CA . ASP B 1 49 ? -7.469 13.602 -8.984 1 98.31 49 ASP B CA 1
ATOM 1166 C C . ASP B 1 49 ? -7.613 12.477 -7.965 1 98.31 49 ASP B C 1
ATOM 1168 O O . ASP B 1 49 ? -8.273 12.641 -6.934 1 98.31 49 ASP B O 1
ATOM 1172 N N . LEU B 1 50 ? -7.047 11.352 -8.219 1 98.81 50 LEU B N 1
ATOM 1173 C CA . LEU B 1 50 ? -6.957 10.25 -7.262 1 98.81 50 LEU B CA 1
ATOM 1174 C C . LEU B 1 50 ? -5.535 10.109 -6.734 1 98.81 50 LEU B C 1
ATOM 1176 O O . LEU B 1 50 ? -4.594 9.922 -7.512 1 98.81 50 LEU B O 1
ATOM 1180 N N . VAL B 1 51 ? -5.383 10.25 -5.43 1 98.94 51 VAL B N 1
ATOM 1181 C CA . VAL B 1 51 ? -4.113 10.094 -4.727 1 98.94 51 VAL B CA 1
ATOM 1182 C C . VAL B 1 51 ? -4.227 8.961 -3.707 1 98.94 51 VAL B C 1
ATOM 1184 O O . VAL B 1 51 ? -5.258 8.805 -3.051 1 98.94 51 VAL B O 1
ATOM 1187 N N . TYR B 1 52 ? -3.189 8.188 -3.635 1 98.94 52 TYR B N 1
ATOM 1188 C CA . TYR B 1 52 ? -3.16 7.043 -2.729 1 98.94 52 TYR B CA 1
ATOM 1189 C C . TYR B 1 52 ? -2.086 7.219 -1.662 1 98.94 52 TYR B C 1
ATOM 1191 O O . TYR B 1 52 ? -1.007 7.746 -1.94 1 98.94 52 TYR B O 1
ATOM 1199 N N . LEU B 1 53 ? -2.373 6.793 -0.482 1 99 53 LEU B N 1
ATOM 1200 C CA . LEU B 1 53 ? -1.418 6.68 0.615 1 99 53 LEU B CA 1
ATOM 1201 C C . LEU B 1 53 ? -1.298 5.234 1.087 1 99 53 LEU B C 1
ATOM 1203 O O . LEU B 1 53 ? -2.303 4.531 1.206 1 99 53 LEU B O 1
ATOM 1207 N N . TYR B 1 54 ? -0.137 4.727 1.291 1 98.94 54 TYR B N 1
ATOM 1208 C CA . TYR B 1 54 ? 0.139 3.453 1.947 1 98.94 54 TYR B CA 1
ATOM 1209 C C . TYR B 1 54 ? 1.001 3.654 3.188 1 98.94 54 TYR B C 1
ATOM 1211 O O . TYR B 1 54 ? 2.088 4.23 3.109 1 98.94 54 TYR B O 1
ATOM 1219 N N . GLU B 1 55 ? 0.533 3.254 4.301 1 98.94 55 GLU B N 1
ATOM 1220 C CA . GLU B 1 55 ? 1.158 3.48 5.602 1 98.94 55 GLU B CA 1
ATOM 1221 C C . GLU B 1 55 ? 1.273 2.18 6.391 1 98.94 55 GLU B C 1
ATOM 1223 O O . GLU B 1 55 ? 0.357 1.355 6.375 1 98.94 55 GLU B O 1
ATOM 1228 N N . VAL B 1 56 ? 2.398 1.976 7.078 1 98.94 56 VAL B N 1
ATOM 1229 C CA . VAL B 1 56 ? 2.611 0.843 7.973 1 98.94 56 VAL B CA 1
ATOM 1230 C C . VAL B 1 56 ? 3.047 1.347 9.352 1 98.94 56 VAL B C 1
ATOM 1232 O O . VAL B 1 56 ? 4.031 2.08 9.469 1 98.94 56 VAL B O 1
ATOM 1235 N N . TYR B 1 57 ? 2.314 0.952 10.312 1 98.94 57 TYR B N 1
ATOM 1236 C CA . TYR B 1 57 ? 2.625 1.253 11.703 1 98.94 57 TYR B CA 1
ATOM 1237 C C . TYR B 1 57 ? 2.965 -0.018 12.469 1 98.94 57 TYR B C 1
ATOM 1239 O O . TYR B 1 57 ? 2.396 -1.081 12.211 1 98.94 57 TYR B O 1
ATOM 1247 N N . ARG B 1 58 ? 3.787 0.176 13.445 1 98.62 58 ARG B N 1
ATOM 1248 C CA . ARG B 1 58 ? 4.23 -0.951 14.258 1 98.62 58 ARG B CA 1
ATOM 1249 C C . ARG B 1 58 ? 3.045 -1.654 14.914 1 98.62 58 ARG B C 1
ATOM 1251 O O . ARG B 1 58 ? 3.055 -2.877 15.07 1 98.62 58 ARG B O 1
ATOM 1258 N N . ASP B 1 59 ? 2.143 -0.946 15.375 1 98.62 59 ASP B N 1
ATOM 1259 C CA . ASP B 1 59 ? 0.919 -1.434 16 1 98.62 59 ASP B CA 1
ATOM 1260 C C . ASP B 1 59 ? -0.136 -0.333 16.078 1 98.62 59 ASP B C 1
ATOM 1262 O O . ASP B 1 59 ? 0.053 0.754 15.531 1 98.62 59 ASP B O 1
ATOM 1266 N N . ASP B 1 60 ? -1.304 -0.67 16.688 1 98.44 60 ASP B N 1
ATOM 1267 C CA . ASP B 1 60 ? -2.395 0.29 16.828 1 98.44 60 ASP B CA 1
ATOM 1268 C C . ASP B 1 60 ? -1.954 1.508 17.625 1 98.44 60 ASP B C 1
ATOM 1270 O O . ASP B 1 60 ? -2.348 2.637 17.328 1 98.44 60 ASP B O 1
ATOM 1274 N N . ALA B 1 61 ? -1.172 1.301 18.641 1 98.75 61 ALA B N 1
ATOM 1275 C CA . ALA B 1 61 ? -0.699 2.391 19.484 1 98.75 61 ALA B CA 1
ATOM 1276 C C . ALA B 1 61 ? 0.164 3.369 18.688 1 98.75 61 ALA B C 1
ATOM 1278 O O . ALA B 1 61 ? 0.112 4.578 18.922 1 98.75 61 ALA B O 1
ATOM 1279 N N . ALA B 1 62 ? 0.96 2.885 17.797 1 98.81 62 ALA B N 1
ATOM 1280 C CA . ALA B 1 62 ? 1.794 3.73 16.953 1 98.81 62 ALA B CA 1
ATOM 1281 C C . ALA B 1 62 ? 0.939 4.621 16.047 1 98.81 62 ALA B C 1
ATOM 1283 O O . ALA B 1 62 ? 1.263 5.789 15.836 1 98.81 62 ALA B O 1
ATOM 1284 N N . TYR B 1 63 ? -0.101 4.078 15.531 1 98.69 63 TYR B N 1
ATOM 1285 C CA . TYR B 1 63 ? -1.011 4.883 14.719 1 98.69 63 TYR B CA 1
ATOM 1286 C C . TYR B 1 63 ? -1.67 5.973 15.562 1 98.69 63 TYR B C 1
ATOM 1288 O O . TYR B 1 63 ? -1.805 7.113 15.109 1 98.69 63 TYR B O 1
ATOM 1296 N N . GLU B 1 64 ? -2.129 5.59 16.719 1 98.56 64 GLU B N 1
ATOM 1297 C CA . GLU B 1 64 ? -2.711 6.582 17.609 1 98.56 64 GLU B CA 1
ATOM 1298 C C . GLU B 1 64 ? -1.723 7.707 17.906 1 98.56 64 GLU B C 1
ATOM 1300 O O . GLU B 1 64 ? -2.092 8.883 17.906 1 98.56 64 GLU B O 1
ATOM 1305 N N . ALA B 1 65 ? -0.497 7.379 18.172 1 98.75 65 ALA B N 1
ATOM 1306 C CA . ALA B 1 65 ? 0.547 8.375 18.406 1 98.75 65 ALA B CA 1
ATOM 1307 C C . ALA B 1 65 ? 0.721 9.281 17.203 1 98.75 65 ALA B C 1
ATOM 1309 O O . ALA B 1 65 ? 0.904 10.492 17.344 1 98.75 65 ALA B O 1
ATOM 1310 N N . HIS B 1 66 ? 0.712 8.711 16.016 1 98.81 66 HIS B N 1
ATOM 1311 C CA . HIS B 1 66 ? 0.802 9.469 14.766 1 98.81 66 HIS B CA 1
ATOM 1312 C C . HIS B 1 66 ? -0.251 10.57 14.711 1 98.81 66 HIS B C 1
ATOM 1314 O O . HIS B 1 66 ? 0.052 11.703 14.344 1 98.81 66 HIS B O 1
ATOM 1320 N N . THR B 1 67 ? -1.518 10.281 15.078 1 98.38 67 THR B N 1
ATOM 1321 C CA . THR B 1 67 ? -2.625 11.227 14.953 1 98.38 67 THR B CA 1
ATOM 1322 C C . THR B 1 67 ? -2.498 12.352 15.977 1 98.38 67 THR B C 1
ATOM 1324 O O . THR B 1 67 ? -3.213 13.352 15.898 1 98.38 67 THR B O 1
ATOM 1327 N N . ARG B 1 68 ? -1.511 12.211 16.859 1 98.31 68 ARG B N 1
ATOM 1328 C CA . ARG B 1 68 ? -1.332 13.211 17.906 1 98.31 68 ARG B CA 1
ATOM 1329 C C . ARG B 1 68 ? -0.126 14.102 17.609 1 98.31 68 ARG B C 1
ATOM 1331 O O . ARG B 1 68 ? 0.13 15.062 18.344 1 98.31 68 ARG B O 1
ATOM 1338 N N . THR B 1 69 ? 0.559 13.836 16.641 1 98.75 69 THR B N 1
ATOM 1339 C CA . THR B 1 69 ? 1.758 14.602 16.312 1 98.75 69 THR B CA 1
ATOM 1340 C C . THR B 1 69 ? 1.389 15.969 15.742 1 98.75 69 THR B C 1
ATOM 1342 O O . THR B 1 69 ? 0.277 16.156 15.25 1 98.75 69 THR B O 1
ATOM 1345 N N . ALA B 1 70 ? 2.33 16.938 15.781 1 98.5 70 ALA B N 1
ATOM 1346 C CA . ALA B 1 70 ? 2.137 18.281 15.234 1 98.5 70 ALA B CA 1
ATOM 1347 C C . ALA B 1 70 ? 1.957 18.219 13.719 1 98.5 70 ALA B C 1
ATOM 1349 O O . ALA B 1 70 ? 1.092 18.906 13.164 1 98.5 70 ALA B O 1
ATOM 1350 N N . HIS B 1 71 ? 2.793 17.422 13.062 1 98.62 71 HIS B N 1
ATOM 1351 C CA . HIS B 1 71 ? 2.711 17.391 11.602 1 98.62 71 HIS B CA 1
ATOM 1352 C C . HIS B 1 71 ? 1.38 16.812 11.141 1 98.62 71 HIS B C 1
ATOM 1354 O O . HIS B 1 71 ? 0.836 17.234 10.117 1 98.62 71 HIS B O 1
ATOM 1360 N N . PHE B 1 72 ? 0.84 15.82 11.828 1 98.69 72 PHE B N 1
ATOM 1361 C CA . PHE B 1 72 ? -0.49 15.312 11.5 1 98.69 72 PHE B CA 1
ATOM 1362 C C . PHE B 1 72 ? -1.541 16.406 11.695 1 98.69 72 PHE B C 1
ATOM 1364 O O . PHE B 1 72 ? -2.307 16.703 10.773 1 98.69 72 PHE B O 1
ATOM 1371 N N . ARG B 1 73 ? -1.548 17.016 12.852 1 98.44 73 ARG B N 1
ATOM 1372 C CA . ARG B 1 73 ? -2.545 18.031 13.18 1 98.44 73 ARG B CA 1
ATOM 1373 C C . ARG B 1 73 ? -2.459 19.219 12.219 1 98.44 73 ARG B C 1
ATOM 1375 O O . ARG B 1 73 ? -3.484 19.75 11.805 1 98.44 73 ARG B O 1
ATOM 1382 N N . ASP B 1 74 ? -1.249 19.578 11.859 1 98.25 74 ASP B N 1
ATOM 1383 C CA . ASP B 1 74 ? -1.03 20.703 10.961 1 98.25 74 ASP B CA 1
ATOM 1384 C C . ASP B 1 74 ? -1.503 20.375 9.547 1 98.25 74 ASP B C 1
ATOM 1386 O O . ASP B 1 74 ? -1.875 21.281 8.781 1 98.25 74 ASP B O 1
ATOM 1390 N N . SER B 1 75 ? -1.5 19.109 9.156 1 98.56 75 SER B N 1
ATOM 1391 C CA . SER B 1 75 ? -1.871 18.703 7.801 1 98.56 75 SER B CA 1
ATOM 1392 C C . SER B 1 75 ? -3.385 18.703 7.621 1 98.56 75 SER B C 1
ATOM 1394 O O . SER B 1 75 ? -3.883 18.922 6.516 1 98.56 75 SER B O 1
ATOM 1396 N N . ARG B 1 76 ? -4.102 18.5 8.656 1 98.31 76 ARG B N 1
ATOM 1397 C CA . ARG B 1 76 ? -5.535 18.234 8.578 1 98.31 76 ARG B CA 1
ATOM 1398 C C . ARG B 1 76 ? -6.27 19.406 7.926 1 98.31 76 ARG B C 1
ATOM 1400 O O . ARG B 1 76 ? -7.004 19.219 6.957 1 98.31 76 ARG B O 1
ATOM 1407 N N . PRO B 1 77 ? -6.047 20.672 8.367 1 98.5 77 PRO B N 1
ATOM 1408 C CA . PRO B 1 77 ? -6.762 21.781 7.742 1 98.5 77 PRO B CA 1
ATOM 1409 C C . PRO B 1 77 ? -6.352 22.016 6.285 1 98.5 77 PRO B C 1
ATOM 1411 O O . PRO B 1 77 ? -7.094 22.625 5.52 1 98.5 77 PRO B O 1
ATOM 1414 N N . LEU B 1 78 ? -5.211 21.547 5.91 1 98.69 78 LEU B N 1
ATOM 1415 C CA . LEU B 1 78 ? -4.703 21.734 4.559 1 98.69 78 LEU B CA 1
ATOM 1416 C C . LEU B 1 78 ? -5.27 20.688 3.609 1 98.69 78 LEU B C 1
ATOM 1418 O O . LEU B 1 78 ? -5.516 20.969 2.434 1 98.69 78 LEU B O 1
ATOM 1422 N N . VAL B 1 79 ? -5.535 19.484 4.121 1 98.81 79 VAL B N 1
ATOM 1423 C CA . VAL B 1 79 ? -5.844 18.391 3.197 1 98.81 79 VAL B CA 1
ATOM 1424 C C . VAL B 1 79 ? -7.336 18.078 3.252 1 98.81 79 VAL B C 1
ATOM 1426 O O . VAL B 1 79 ? -7.945 17.75 2.229 1 98.81 79 VAL B O 1
ATOM 1429 N N . GLU B 1 80 ? -7.996 18.203 4.328 1 98.62 80 GLU B N 1
ATOM 1430 C CA . GLU B 1 80 ? -9.367 17.734 4.512 1 98.62 80 GLU B CA 1
ATOM 1431 C C . GLU B 1 80 ? -10.328 18.469 3.582 1 98.62 80 GLU B C 1
ATOM 1433 O O . GLU B 1 80 ? -11.156 17.844 2.918 1 98.62 80 GLU B O 1
ATOM 1438 N N . PRO B 1 81 ? -10.227 19.797 3.457 1 98.69 81 PRO B N 1
ATOM 1439 C CA . PRO B 1 81 ? -11.164 20.5 2.576 1 98.69 81 PRO B CA 1
ATOM 1440 C C . PRO B 1 81 ? -10.977 20.141 1.106 1 98.69 81 PRO B C 1
ATOM 1442 O O . PRO B 1 81 ? -11.836 20.438 0.276 1 98.69 81 PRO B O 1
ATOM 1445 N N . LEU B 1 82 ? -9.891 19.547 0.729 1 98.88 82 LEU B N 1
ATOM 1446 C CA . LEU B 1 82 ? -9.547 19.266 -0.661 1 98.88 82 LEU B CA 1
ATOM 1447 C C . LEU B 1 82 ? -10.094 17.891 -1.081 1 98.88 82 LEU B C 1
ATOM 1449 O O . LEU B 1 82 ? -10.109 17.578 -2.27 1 98.88 82 LEU B O 1
ATOM 1453 N N . ILE B 1 83 ? -10.57 17.094 -0.133 1 98.88 83 ILE B N 1
ATOM 1454 C CA . ILE B 1 83 ? -10.992 15.719 -0.374 1 98.88 83 ILE B CA 1
ATOM 1455 C C . ILE B 1 83 ? -12.484 15.68 -0.667 1 98.88 83 ILE B C 1
ATOM 1457 O O . ILE B 1 83 ? -13.297 16.141 0.138 1 98.88 83 ILE B O 1
ATOM 1461 N N . LEU B 1 84 ? -12.797 15.219 -1.805 1 98.75 84 LEU B N 1
ATOM 1462 C CA . LEU B 1 84 ? -14.188 14.992 -2.17 1 98.75 84 LEU B CA 1
ATOM 1463 C C . LEU B 1 84 ? -14.719 13.719 -1.525 1 98.75 84 LEU B C 1
ATOM 1465 O O . LEU B 1 84 ? -15.836 13.703 -0.997 1 98.75 84 LEU B O 1
ATOM 1469 N N . GLU B 1 85 ? -13.992 12.688 -1.63 1 98.56 85 GLU B N 1
ATOM 1470 C CA . GLU B 1 85 ? -14.305 11.375 -1.062 1 98.56 85 GLU B CA 1
ATOM 1471 C C . GLU B 1 85 ? -13.031 10.617 -0.703 1 98.56 85 GLU B C 1
ATOM 1473 O O . GLU B 1 85 ? -11.984 10.828 -1.312 1 98.56 85 GLU B O 1
ATOM 1478 N N . GLN B 1 86 ? -13.148 9.758 0.309 1 98.62 86 GLN B N 1
ATOM 1479 C CA . GLN B 1 86 ? -12 8.953 0.717 1 98.62 86 GLN B CA 1
ATOM 1480 C C . GLN B 1 86 ? -12.43 7.555 1.139 1 98.62 86 GLN B C 1
ATOM 1482 O O . GLN B 1 86 ? -13.469 7.383 1.778 1 98.62 86 GLN B O 1
ATOM 1487 N N . GLU B 1 87 ? -11.742 6.578 0.719 1 98.62 87 GLU B N 1
ATOM 1488 C CA . GLU B 1 87 ? -11.852 5.203 1.193 1 98.62 87 GLU B CA 1
ATOM 1489 C C . GLU B 1 87 ? -10.609 4.785 1.975 1 98.62 87 GLU B C 1
ATOM 1491 O O . GLU B 1 87 ? -9.484 5.109 1.587 1 98.62 87 GLU B O 1
ATOM 1496 N N . VAL B 1 88 ? -10.852 4.137 3.08 1 98.75 88 VAL B N 1
ATOM 1497 C CA . VAL B 1 88 ? -9.758 3.689 3.941 1 98.75 88 VAL B CA 1
ATOM 1498 C C . VAL B 1 88 ? -9.82 2.174 4.109 1 98.75 88 VAL B C 1
ATOM 1500 O O . VAL B 1 88 ? -10.859 1.625 4.484 1 98.75 88 VAL B O 1
ATOM 1503 N N . PHE B 1 89 ? -8.758 1.527 3.814 1 98.81 89 PHE B N 1
ATOM 1504 C CA . PHE B 1 89 ? -8.633 0.085 3.982 1 98.81 89 PHE B CA 1
ATOM 1505 C C . PHE B 1 89 ? -7.637 -0.246 5.086 1 98.81 89 PHE B C 1
ATOM 1507 O O . PHE B 1 89 ? -6.43 -0.056 4.922 1 98.81 89 PHE B O 1
ATOM 1514 N N . GLU B 1 90 ? -8.133 -0.752 6.195 1 98.94 90 GLU B N 1
ATOM 1515 C CA . GLU B 1 90 ? -7.309 -1.103 7.352 1 98.94 90 GLU B CA 1
ATOM 1516 C C . GLU B 1 90 ? -7.035 -2.6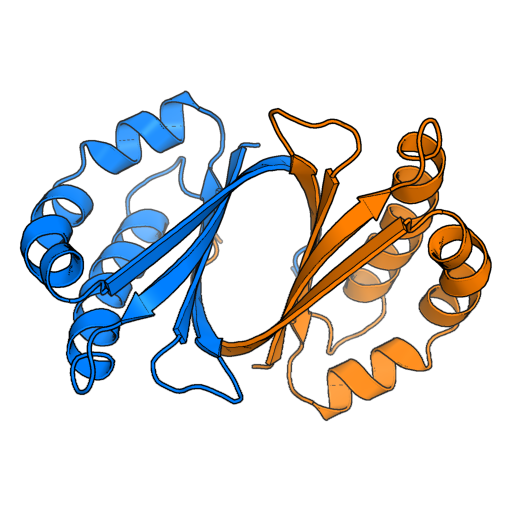04 7.398 1 98.94 90 GLU B C 1
ATOM 1518 O O . GLU B 1 90 ? -7.941 -3.412 7.184 1 98.94 90 GLU B O 1
ATOM 1523 N N . SER B 1 91 ? -5.805 -2.943 7.695 1 98.94 91 SER B N 1
ATOM 1524 C CA . SER B 1 91 ? -5.43 -4.352 7.617 1 98.94 91 SER B CA 1
ATOM 1525 C C . SER B 1 91 ? -4.285 -4.672 8.57 1 98.94 91 SER B C 1
ATOM 1527 O O . SER B 1 91 ? -3.658 -3.768 9.125 1 98.94 91 SER B O 1
ATOM 1529 N N . ASP B 1 92 ? -4.113 -5.934 8.828 1 98.88 92 ASP B N 1
ATOM 1530 C CA . ASP B 1 92 ? -2.971 -6.465 9.562 1 98.88 92 ASP B CA 1
ATOM 1531 C C . ASP B 1 92 ? -1.969 -7.121 8.617 1 98.88 92 ASP B C 1
ATOM 1533 O O . ASP B 1 92 ? -2.342 -7.961 7.793 1 98.88 92 ASP B O 1
ATOM 1537 N N . ALA B 1 93 ? -0.712 -6.758 8.797 1 98.88 93 ALA B N 1
ATOM 1538 C CA . ALA B 1 93 ? 0.323 -7.324 7.938 1 98.88 93 ALA B CA 1
ATOM 1539 C C . ALA B 1 93 ? 0.475 -8.82 8.172 1 98.88 93 ALA B C 1
ATOM 1541 O O . ALA B 1 93 ? 0.524 -9.273 9.32 1 98.88 93 ALA B O 1
ATOM 1542 N N . LEU B 1 94 ? 0.49 -9.523 7.109 1 98.88 94 LEU B N 1
ATOM 1543 C CA . LEU B 1 94 ? 0.843 -10.938 7.152 1 98.88 94 LEU B CA 1
ATOM 1544 C C . LEU B 1 94 ? 2.303 -11.148 6.762 1 98.88 94 LEU B C 1
ATOM 1546 O O . LEU B 1 94 ? 2.986 -12 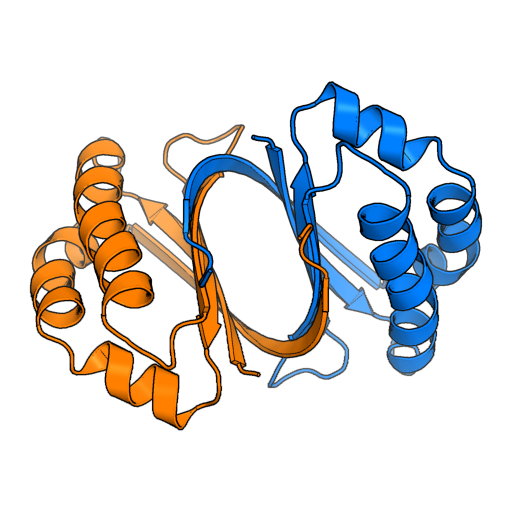7.332 1 98.88 94 LEU B O 1
ATOM 1550 N N . ALA B 1 95 ? 2.799 -10.359 5.777 1 98.62 95 ALA B N 1
ATOM 1551 C CA . ALA B 1 95 ? 4.191 -10.344 5.336 1 98.62 95 ALA B CA 1
ATOM 1552 C C . ALA B 1 95 ? 4.559 -8.984 4.738 1 98.62 95 ALA B C 1
ATOM 1554 O O . ALA B 1 95 ? 3.869 -8.484 3.85 1 98.62 95 ALA B O 1
ATOM 1555 N N . LEU B 1 96 ? 5.523 -8.375 5.254 1 98.25 96 LEU B N 1
ATOM 1556 C CA . LEU B 1 96 ? 6.156 -7.195 4.668 1 98.25 96 LEU B CA 1
ATOM 1557 C C . LEU B 1 96 ? 7.484 -7.559 4.016 1 98.25 96 LEU B C 1
ATOM 1559 O O . LEU B 1 96 ? 8.398 -8.039 4.688 1 98.25 96 LEU B O 1
ATOM 1563 N N . ASN B 1 97 ? 7.586 -7.348 2.672 1 98.06 97 ASN B N 1
ATOM 1564 C CA . ASN B 1 97 ? 8.781 -7.707 1.928 1 98.06 97 ASN B CA 1
ATOM 1565 C C . ASN B 1 97 ? 9.383 -6.5 1.213 1 98.06 97 ASN B C 1
ATOM 1567 O O . ASN B 1 97 ? 9.039 -6.219 0.065 1 98.06 97 ASN B O 1
ATOM 1571 N N . PRO B 1 98 ? 10.18 -5.711 1.798 1 95.88 98 PRO B N 1
ATOM 1572 C CA . PRO B 1 98 ? 10.938 -4.656 1.123 1 95.88 98 PRO B CA 1
ATOM 1573 C C . PRO B 1 98 ? 12.266 -5.156 0.559 1 95.88 98 PRO B C 1
ATOM 1575 O O . PRO B 1 98 ? 12.836 -6.117 1.075 1 95.88 98 PRO B O 1
ATOM 1578 N N . LEU B 1 99 ? 12.453 -4.375 -0.529 1 89.19 99 LEU B N 1
ATOM 1579 C CA . LEU B 1 99 ? 13.836 -4.59 -0.937 1 89.19 99 LEU B CA 1
ATOM 1580 C C . LEU B 1 99 ? 14.797 -3.914 0.031 1 89.19 99 LEU B C 1
ATOM 1582 O O . LEU B 1 99 ? 14.656 -2.725 0.326 1 89.19 99 LEU B O 1
ATOM 1586 N N . ARG B 1 100 ? 15.734 -4.375 0.585 1 66.25 100 ARG B N 1
ATOM 1587 C CA . ARG B 1 100 ? 16.828 -3.992 1.477 1 66.25 100 ARG B CA 1
ATOM 1588 C C . ARG B 1 100 ? 16.281 -3.477 2.807 1 66.25 100 ARG B C 1
ATOM 1590 O O . ARG B 1 100 ? 15.141 -3.021 2.887 1 66.25 100 ARG B O 1
#

Solvent-accessible surface area (backbone atoms only — not comparable to full-atom values): 9942 Å² total; per-residue (Å²): 72,33,32,40,40,36,45,37,34,34,36,91,92,31,40,67,63,36,51,60,45,49,51,53,33,30,52,47,41,32,74,70,31,91,32,29,41,29,30,28,34,28,34,33,70,86,40,78,41,30,38,36,37,42,36,32,18,62,34,70,66,32,48,56,52,50,68,67,35,66,53,45,57,63,32,43,80,64,37,56,84,34,47,68,45,73,48,78,48,54,24,37,50,76,43,82,34,62,49,121,73,33,33,40,40,37,45,35,36,34,34,92,92,30,40,66,61,36,52,60,46,49,50,53,33,31,52,47,40,31,73,70,32,92,33,30,39,29,29,29,35,26,33,34,72,87,40,79,43,32,38,38,38,43,35,33,18,62,32,71,67,32,48,57,52,49,67,67,34,68,54,44,56,64,33,44,80,65,38,56,83,35,48,68,45,74,48,76,49,54,23,36,52,76,43,83,33,62,48,122

Organism: Pseudomonas aeruginosa (strain ATCC 15692 / DSM 22644 / CIP 104116 / JCM 14847 / LMG 12228 / 1C / PRS 101 / PAO1) (NCBI:txid208964)